Protein AF-A0A1F8A4Y0-F1 (afdb_monomer_lite)

Radius of gyration: 17.03 Å; chains: 1; bounding box: 46×37×46 Å

Foldseek 3Di:
DPPVVLVVLVVLLDDPDVVLNLLLLLVLVLQLVCVVLVADFAFLQLLLCLVVCVVPLCSLVPDDLPDLAQDPVNSVVSSVVSVVSCCVSNVQQKDWDFQPDPDPDPQDPSTRIGIHGPDVVSSVSCVPPVVVSSVVSCVVPDSLSSSVSSLSNVDSHNHCVSPPDPVVVCSSVVCVVSSVVVVVVVD

Secondary structure (DSSP, 8-state):
--HHHHHHHHHHT--SSHHHHHHHHHHHHHHHHHHHTTPPPEEHHHHHHHHHHHH-TTHHHHS-SSS-PPPHHHHHHHHHHHHHHHHHHHTTSEEEEE----S------S--EEEEESSHHHHHHHHHHSHHHHHHHTTT--HHHHHHHHHHHHHHHT-GGGTT-HHHHHHHHTTHHHHHHHHTT--

Organism: NCBI:txid109264

Structure (mmCIF, N/CA/C/O backbone):
data_AF-A0A1F8A4Y0-F1
#
_entry.id   AF-A0A1F8A4Y0-F1
#
loop_
_atom_site.group_PDB
_atom_site.id
_atom_site.type_symbol
_atom_site.label_atom_id
_atom_site.label_alt_id
_atom_site.label_comp_id
_atom_site.label_asym_id
_atom_site.label_entity_id
_atom_site.label_seq_id
_atom_site.pdbx_PDB_ins_code
_atom_site.Cartn_x
_atom_site.Cartn_y
_atom_site.Cartn_z
_atom_site.occupancy
_atom_site.B_iso_or_equiv
_atom_site.auth_seq_id
_atom_site.auth_comp_id
_atom_site.auth_asym_id
_atom_site.auth_atom_id
_atom_site.pdbx_PDB_model_num
ATOM 1 N N . MET A 1 1 ? -8.769 1.189 22.299 1.00 72.44 1 MET A N 1
ATOM 2 C CA . MET A 1 1 ? -7.799 2.303 22.447 1.00 72.44 1 MET A CA 1
ATOM 3 C C . MET A 1 1 ? -8.450 3.323 23.403 1.00 72.44 1 MET A C 1
ATOM 5 O O . MET A 1 1 ? -9.572 3.043 23.815 1.00 72.44 1 MET A O 1
ATOM 9 N N . PRO A 1 2 ? -7.834 4.429 23.873 1.00 79.19 2 PRO A N 1
ATOM 10 C CA . PRO A 1 2 ? -8.622 5.486 24.525 1.00 79.19 2 PRO A CA 1
ATOM 11 C C . PRO A 1 2 ? -9.638 6.086 23.540 1.00 79.19 2 PRO A C 1
ATOM 13 O O . PRO A 1 2 ? -9.308 6.243 22.363 1.00 79.19 2 PRO A O 1
ATOM 16 N N . ARG A 1 3 ? -10.849 6.426 24.001 1.00 78.06 3 ARG A N 1
ATOM 17 C CA . ARG A 1 3 ? -11.955 6.898 23.137 1.00 78.06 3 ARG A CA 1
ATOM 18 C C . ARG A 1 3 ? -11.609 8.184 22.387 1.00 78.06 3 ARG A C 1
ATOM 20 O O . ARG A 1 3 ? -12.023 8.381 21.252 1.00 78.06 3 ARG A O 1
ATOM 27 N N . GLU A 1 4 ? -10.827 9.050 23.017 1.00 82.81 4 GLU A N 1
ATOM 28 C CA . GLU A 1 4 ? -10.367 10.317 22.452 1.00 82.81 4 GLU A CA 1
ATOM 29 C C . GLU A 1 4 ? -9.480 10.093 21.223 1.00 82.81 4 GLU A C 1
ATOM 31 O O . GLU A 1 4 ? -9.510 10.880 20.281 1.00 82.81 4 GLU A O 1
ATOM 36 N N . MET A 1 5 ? -8.716 8.998 21.212 1.00 84.06 5 MET A N 1
ATOM 37 C CA . MET A 1 5 ? -7.856 8.653 20.088 1.00 84.06 5 MET A CA 1
ATOM 38 C C . MET A 1 5 ? -8.642 7.979 18.958 1.00 84.06 5 MET A C 1
ATOM 40 O O . MET A 1 5 ? -8.292 8.160 17.801 1.00 84.06 5 MET A O 1
ATOM 44 N N . GLU A 1 6 ? -9.713 7.244 19.270 1.00 87.44 6 GLU A N 1
ATOM 45 C CA . GLU A 1 6 ? -10.615 6.662 18.259 1.00 87.44 6 GLU A CA 1
ATOM 46 C C . GLU A 1 6 ? -11.325 7.786 17.490 1.00 87.44 6 GLU A C 1
ATOM 48 O O . GLU A 1 6 ? -11.224 7.850 16.270 1.00 87.44 6 GLU A O 1
ATOM 53 N N . SER A 1 7 ? -11.875 8.767 18.215 1.00 88.31 7 SER A N 1
ATOM 54 C CA . SER A 1 7 ? -12.466 9.982 17.633 1.00 88.31 7 SER A CA 1
ATOM 55 C C . SER A 1 7 ? -11.480 10.781 16.768 1.00 88.31 7 SER A C 1
ATOM 57 O O . SER A 1 7 ? -11.843 11.298 15.711 1.00 88.31 7 SER A O 1
ATOM 59 N N . LEU A 1 8 ? -10.207 10.863 17.177 1.00 90.12 8 LEU A N 1
ATOM 60 C CA . LEU A 1 8 ? -9.168 11.495 16.362 1.00 90.12 8 LEU A CA 1
ATOM 61 C C . LEU A 1 8 ? -8.925 10.732 15.053 1.00 90.12 8 LEU A C 1
ATOM 63 O O . LEU A 1 8 ? -8.824 11.366 14.005 1.00 90.12 8 LEU A O 1
ATOM 67 N N . ILE A 1 9 ? -8.821 9.400 15.097 1.00 89.81 9 ILE A N 1
ATOM 68 C CA . ILE A 1 9 ? -8.622 8.596 13.884 1.00 89.81 9 ILE A CA 1
ATOM 69 C C . ILE A 1 9 ? -9.830 8.741 12.952 1.00 89.81 9 ILE A C 1
ATOM 71 O O . ILE A 1 9 ? -9.628 9.031 11.777 1.00 89.81 9 ILE A O 1
ATOM 75 N N . ASP A 1 10 ? -11.059 8.653 13.466 1.00 90.50 10 ASP A N 1
ATOM 76 C CA . ASP A 1 10 ? -12.282 8.873 12.676 1.00 90.50 10 ASP A CA 1
ATOM 77 C C . ASP A 1 10 ? -12.274 10.241 11.982 1.00 90.50 10 ASP A C 1
ATOM 79 O O . ASP A 1 10 ? -12.580 10.372 10.792 1.00 90.50 10 ASP A O 1
ATOM 83 N N . HIS A 1 11 ? -11.865 11.280 12.713 1.00 90.56 11 HIS A N 1
ATOM 84 C CA . HIS A 1 11 ? -11.750 12.620 12.154 1.00 90.56 11 HIS A CA 1
ATOM 85 C C . HIS A 1 11 ? -10.712 12.686 11.024 1.00 90.56 11 HIS A C 1
ATOM 87 O O . HIS A 1 11 ? -10.975 13.280 9.976 1.00 90.56 11 HIS A O 1
ATOM 93 N N . LEU A 1 12 ? -9.549 12.047 11.195 1.00 89.62 12 LEU A N 1
ATOM 94 C CA . LEU A 1 12 ? -8.521 11.976 10.153 1.00 89.62 12 LEU A CA 1
ATOM 95 C C . LEU A 1 12 ? -9.026 11.229 8.910 1.00 89.62 12 LEU A C 1
ATOM 97 O O . LEU A 1 12 ? -8.734 11.662 7.795 1.00 89.62 12 LEU A O 1
ATOM 101 N N . LEU A 1 13 ? -9.843 10.191 9.094 1.00 89.75 13 LEU A N 1
ATOM 102 C CA . LEU A 1 13 ? -10.472 9.393 8.034 1.00 89.75 13 LEU A CA 1
ATOM 103 C C . LEU A 1 13 ? -11.689 10.078 7.380 1.00 89.75 13 LEU A C 1
ATOM 105 O O . LEU A 1 13 ? -12.404 9.477 6.580 1.00 89.75 13 LEU A O 1
ATOM 109 N N . THR A 1 14 ? -11.939 11.354 7.676 1.00 88.44 14 THR A N 1
ATOM 110 C CA . THR A 1 14 ? -12.982 12.132 6.998 1.00 88.44 14 THR A CA 1
ATOM 111 C C . THR A 1 14 ? -12.395 12.838 5.771 1.00 88.44 14 THR A C 1
ATOM 113 O O . THR A 1 14 ? -11.822 13.928 5.872 1.00 88.44 14 THR A O 1
ATOM 116 N N . TRP A 1 15 ? -12.503 12.229 4.587 1.00 84.81 15 TRP A N 1
ATOM 117 C CA . TRP A 1 15 ? -12.069 12.848 3.325 1.00 84.81 15 TRP A CA 1
ATOM 118 C C . TRP A 1 15 ? -13.182 13.652 2.657 1.00 84.81 15 TRP A C 1
ATOM 120 O O . TRP A 1 15 ? -14.329 13.220 2.589 1.00 84.81 15 TRP A O 1
ATOM 130 N N . ASN A 1 16 ? -12.810 14.795 2.077 1.00 82.88 16 ASN A N 1
ATOM 131 C CA . ASN A 1 16 ? -13.726 15.611 1.274 1.00 82.88 16 ASN A CA 1
ATOM 132 C C . ASN A 1 16 ? -13.901 15.061 -0.150 1.00 82.88 16 ASN A C 1
ATOM 134 O O . ASN A 1 16 ? -14.903 15.342 -0.801 1.00 82.88 16 ASN A O 1
ATOM 138 N N . ASN A 1 17 ? -12.915 14.306 -0.639 1.00 86.25 17 ASN A N 1
ATOM 139 C CA . ASN A 1 17 ? -12.883 13.735 -1.977 1.00 86.25 17 ASN A CA 1
ATOM 140 C C . ASN A 1 17 ? -12.948 12.199 -1.881 1.00 86.25 17 ASN A C 1
ATOM 142 O O . ASN A 1 17 ? -12.093 11.600 -1.221 1.00 86.25 17 ASN A O 1
ATOM 146 N N . PRO A 1 18 ? -13.924 11.545 -2.535 1.00 86.88 18 PRO A N 1
ATOM 147 C CA . PRO A 1 18 ? -14.057 10.091 -2.497 1.00 86.88 18 PRO A CA 1
ATOM 148 C C . PRO A 1 18 ? -12.867 9.357 -3.128 1.00 86.88 18 PRO A C 1
ATOM 150 O O . PRO A 1 18 ? -12.550 8.257 -2.690 1.00 86.88 18 PRO A O 1
ATOM 153 N N . ILE A 1 19 ? -12.177 9.955 -4.105 1.00 87.06 19 ILE A N 1
ATOM 154 C CA . ILE A 1 19 ? -11.003 9.333 -4.740 1.00 87.06 19 ILE A CA 1
ATOM 155 C C . ILE A 1 19 ? -9.866 9.198 -3.721 1.00 87.06 19 ILE A C 1
ATOM 157 O O . ILE A 1 19 ? -9.283 8.126 -3.585 1.00 87.06 19 ILE A O 1
ATOM 161 N N . ASP A 1 20 ? -9.617 10.251 -2.940 1.00 87.81 20 ASP A N 1
ATOM 162 C CA . ASP A 1 20 ? -8.566 10.246 -1.919 1.00 87.81 20 ASP A CA 1
ATOM 163 C C . ASP A 1 20 ? -8.886 9.247 -0.798 1.00 87.81 20 ASP A C 1
ATOM 165 O O . ASP A 1 20 ? -7.987 8.551 -0.325 1.00 87.81 20 ASP A O 1
ATOM 169 N N . ARG A 1 21 ? -10.173 9.116 -0.429 1.00 91.00 21 ARG A N 1
ATOM 170 C CA . ARG A 1 21 ? -10.655 8.073 0.496 1.00 91.00 21 ARG A CA 1
ATOM 171 C C . ARG A 1 21 ? -10.326 6.680 -0.036 1.00 91.00 21 ARG A C 1
ATOM 173 O O . ARG A 1 21 ? -9.742 5.877 0.687 1.00 91.00 21 ARG A O 1
ATOM 180 N N . ILE A 1 22 ? -10.680 6.398 -1.291 1.00 92.25 22 ILE A N 1
ATOM 181 C CA . ILE A 1 22 ? -10.471 5.084 -1.912 1.00 92.25 22 ILE A CA 1
ATOM 182 C C . ILE A 1 22 ? -8.979 4.735 -1.958 1.00 92.25 22 ILE A C 1
ATOM 184 O O . ILE A 1 22 ? -8.589 3.671 -1.477 1.00 92.25 22 ILE A O 1
ATOM 188 N N . SER A 1 23 ? -8.132 5.635 -2.467 1.00 90.62 23 SER A N 1
ATOM 189 C CA . SER A 1 23 ? -6.683 5.396 -2.541 1.00 90.62 23 SER A CA 1
ATOM 190 C C . SER A 1 23 ? -6.045 5.211 -1.159 1.00 90.62 23 SER A C 1
ATOM 192 O O . SER A 1 23 ? -5.171 4.355 -0.988 1.00 90.62 23 SER A O 1
ATOM 194 N N . ALA A 1 24 ? -6.496 5.953 -0.141 1.00 93.00 24 ALA A N 1
ATOM 195 C CA . ALA A 1 24 ? -6.006 5.782 1.224 1.00 93.00 24 ALA A CA 1
ATOM 196 C C . ALA A 1 24 ? -6.372 4.404 1.799 1.00 93.00 24 ALA A C 1
ATOM 198 O O . ALA A 1 24 ? -5.490 3.694 2.286 1.00 93.00 24 ALA A O 1
ATOM 199 N N . TYR A 1 25 ? -7.635 3.980 1.684 1.00 94.62 25 TYR A N 1
ATOM 200 C CA . TYR A 1 25 ? -8.062 2.661 2.162 1.00 94.62 25 TYR A CA 1
ATOM 201 C C . TYR A 1 25 ? -7.388 1.511 1.412 1.00 94.62 25 TYR A C 1
ATOM 203 O O . TYR A 1 25 ? -6.974 0.545 2.052 1.00 94.62 25 TYR A O 1
ATOM 211 N N . ARG A 1 26 ? -7.182 1.626 0.095 1.00 93.94 26 ARG A N 1
ATOM 212 C CA . ARG A 1 26 ? -6.394 0.646 -0.676 1.00 93.94 26 ARG A CA 1
ATOM 213 C C . ARG A 1 26 ? -4.954 0.571 -0.184 1.00 93.94 26 ARG A C 1
ATOM 215 O O . ARG A 1 26 ? -4.419 -0.519 0.009 1.00 93.94 26 ARG A O 1
ATOM 222 N N . THR A 1 27 ? -4.339 1.716 0.105 1.00 94.56 27 THR A N 1
ATOM 223 C CA . THR A 1 27 ? -2.997 1.758 0.697 1.00 94.56 27 THR A CA 1
ATOM 224 C C . THR A 1 27 ? -2.970 1.057 2.058 1.00 94.56 27 THR A C 1
ATOM 226 O O . THR A 1 27 ? -2.085 0.234 2.304 1.00 94.56 27 THR A O 1
ATOM 229 N N . PHE A 1 28 ? -3.946 1.322 2.933 1.00 94.69 28 PHE A N 1
ATOM 230 C CA . PHE A 1 28 ? -4.055 0.642 4.228 1.00 94.69 28 PHE A CA 1
ATOM 231 C C . PHE A 1 28 ? -4.261 -0.864 4.073 1.00 94.69 28 PHE A C 1
ATOM 233 O O . PHE A 1 28 ? -3.647 -1.629 4.817 1.00 94.69 28 PHE A O 1
ATOM 240 N N . ALA A 1 29 ? -5.068 -1.292 3.101 1.00 93.69 29 ALA A N 1
ATOM 241 C CA . ALA A 1 29 ? -5.306 -2.698 2.806 1.00 93.69 29 ALA A CA 1
ATOM 242 C C . ALA A 1 29 ? -4.013 -3.404 2.379 1.00 93.69 29 ALA A C 1
ATOM 244 O O . ALA A 1 29 ? -3.653 -4.418 2.970 1.00 93.69 29 ALA A O 1
ATOM 245 N N . VAL A 1 30 ? -3.262 -2.837 1.429 1.00 93.38 30 VAL A N 1
ATOM 246 C CA . VAL A 1 30 ? -2.000 -3.422 0.943 1.00 93.38 30 VAL A CA 1
ATOM 247 C C . VAL A 1 30 ? -0.945 -3.477 2.052 1.00 93.38 30 VAL A C 1
ATOM 249 O O . VAL A 1 30 ? -0.358 -4.532 2.300 1.00 93.38 30 VAL A O 1
ATOM 252 N N . VAL A 1 31 ? -0.716 -2.366 2.764 1.00 93.06 31 VAL A N 1
ATOM 253 C CA . VAL A 1 31 ? 0.260 -2.308 3.871 1.00 93.06 31 VAL A CA 1
ATOM 254 C C . VAL A 1 31 ? -0.145 -3.255 5.003 1.00 93.06 31 VAL A C 1
ATOM 256 O O . VAL A 1 31 ? 0.695 -3.975 5.549 1.00 93.06 31 VAL A O 1
ATOM 259 N N . GLY A 1 32 ? -1.437 -3.290 5.332 1.00 91.62 32 GLY A N 1
ATOM 260 C CA . GLY A 1 32 ? -2.009 -4.183 6.330 1.00 91.62 32 GLY A CA 1
ATOM 261 C C . GLY A 1 32 ? -1.838 -5.652 5.965 1.00 91.62 32 GLY A C 1
ATOM 262 O O . GLY A 1 32 ? -1.358 -6.425 6.792 1.00 91.62 32 GLY A O 1
ATOM 263 N N . LYS A 1 33 ? -2.141 -6.026 4.718 1.00 90.06 33 LYS A N 1
ATOM 264 C CA . LYS A 1 33 ? -2.036 -7.407 4.238 1.00 90.06 33 LYS A CA 1
ATOM 265 C C . LYS A 1 33 ? -0.591 -7.896 4.211 1.00 90.06 33 LYS A C 1
ATOM 267 O O . LYS A 1 33 ? -0.316 -9.005 4.660 1.00 90.06 33 LYS A O 1
ATOM 272 N N . LEU A 1 34 ? 0.350 -7.055 3.772 1.00 87.38 34 LEU A N 1
ATOM 273 C CA . LEU A 1 34 ? 1.786 -7.358 3.839 1.00 87.38 34 LEU A CA 1
ATOM 274 C C . LEU A 1 34 ? 2.242 -7.636 5.279 1.00 87.38 34 LEU A C 1
ATOM 276 O O . LEU A 1 34 ? 2.970 -8.600 5.523 1.00 87.38 34 LEU A O 1
ATOM 280 N N . SER A 1 35 ? 1.787 -6.816 6.233 1.00 85.75 35 SER A N 1
ATOM 281 C CA . SER A 1 35 ? 2.088 -7.008 7.653 1.00 85.75 35 SER A CA 1
ATOM 282 C C . SER A 1 35 ? 1.438 -8.273 8.224 1.00 85.75 35 SER A C 1
ATOM 284 O O . SER A 1 35 ? 2.079 -8.978 9.000 1.00 85.75 35 SER A O 1
ATOM 286 N N . GLU A 1 36 ? 0.186 -8.564 7.864 1.00 86.50 36 GLU A N 1
ATOM 287 C CA . GLU A 1 36 ? -0.558 -9.751 8.311 1.00 86.50 36 GLU A CA 1
ATOM 288 C C . GLU A 1 36 ? 0.116 -11.047 7.839 1.00 86.50 36 GLU A C 1
ATOM 290 O O . GLU A 1 36 ? 0.289 -11.985 8.618 1.00 86.50 36 GLU A O 1
ATOM 295 N N . LEU A 1 37 ? 0.553 -11.080 6.577 1.00 83.69 37 LEU A N 1
ATOM 296 C CA . LEU A 1 37 ? 1.212 -12.237 5.970 1.00 83.69 37 LEU A CA 1
ATOM 297 C C . LEU A 1 37 ? 2.678 -12.406 6.410 1.00 83.69 37 LEU A C 1
ATOM 299 O O . LEU A 1 37 ? 3.297 -13.422 6.102 1.00 83.69 37 LEU A O 1
ATOM 303 N N . GLY A 1 38 ? 3.250 -11.435 7.132 1.00 79.25 38 GLY A N 1
ATOM 304 C CA . GLY A 1 38 ? 4.658 -11.463 7.540 1.00 79.25 38 GLY A CA 1
ATOM 305 C C . GLY A 1 38 ? 5.639 -11.354 6.365 1.00 79.25 38 GLY A C 1
ATOM 306 O O . GLY A 1 38 ? 6.789 -11.796 6.476 1.00 79.25 38 GLY A O 1
ATOM 307 N N . MET A 1 39 ? 5.186 -10.783 5.246 1.00 80.69 39 MET A N 1
ATOM 308 C CA . MET A 1 39 ? 5.992 -10.552 4.048 1.00 80.69 39 MET A CA 1
ATOM 309 C C . MET A 1 39 ? 6.964 -9.383 4.251 1.00 80.69 39 MET A C 1
ATOM 311 O O . MET A 1 39 ? 6.902 -8.646 5.241 1.00 80.69 39 MET A O 1
ATOM 315 N N . ALA A 1 40 ? 7.893 -9.197 3.309 1.00 77.62 40 ALA A N 1
ATOM 316 C CA . ALA A 1 40 ? 8.734 -8.008 3.286 1.00 77.62 40 ALA A CA 1
ATOM 317 C C . ALA A 1 40 ? 7.877 -6.723 3.325 1.00 77.62 40 ALA A C 1
ATOM 319 O O . ALA A 1 40 ? 6.875 -6.635 2.609 1.00 77.62 40 ALA A O 1
ATOM 320 N N . PRO A 1 41 ? 8.267 -5.723 4.139 1.00 82.75 41 PRO A N 1
ATOM 321 C CA . PRO A 1 41 ? 7.472 -4.518 4.320 1.00 82.75 41 PRO A CA 1
ATOM 322 C C . PRO A 1 41 ? 7.317 -3.750 3.004 1.00 82.75 41 PRO A C 1
ATOM 324 O O . PRO A 1 41 ? 8.130 -3.868 2.082 1.00 82.75 41 PRO A O 1
ATOM 327 N N . MET A 1 42 ? 6.267 -2.936 2.933 1.00 89.19 42 MET A N 1
ATOM 328 C CA . MET A 1 42 ? 6.026 -2.044 1.805 1.00 89.19 42 MET A CA 1
ATOM 329 C C . MET A 1 42 ? 7.134 -0.989 1.752 1.00 89.19 42 MET A C 1
ATOM 331 O O . MET A 1 42 ? 7.150 -0.077 2.572 1.00 89.19 42 MET A O 1
ATOM 335 N N . THR A 1 43 ? 8.086 -1.106 0.829 1.00 89.06 43 THR A N 1
ATOM 336 C CA . THR A 1 43 ? 9.109 -0.069 0.637 1.00 89.06 43 THR A CA 1
ATOM 337 C C . THR A 1 43 ? 8.499 1.179 -0.000 1.00 89.06 43 THR A C 1
ATOM 339 O O . THR A 1 43 ? 7.426 1.111 -0.612 1.00 89.06 43 THR A O 1
ATOM 342 N N . LEU A 1 44 ? 9.159 2.333 0.124 1.00 89.00 44 LEU A N 1
ATOM 343 C CA . LEU A 1 44 ? 8.657 3.568 -0.486 1.00 89.00 44 LEU A CA 1
ATOM 344 C C . LEU A 1 44 ? 8.582 3.454 -2.017 1.00 89.00 44 LEU A C 1
ATOM 346 O O . LEU A 1 44 ? 7.637 3.947 -2.636 1.00 89.00 44 LEU A O 1
ATOM 350 N N . LEU A 1 45 ? 9.530 2.747 -2.635 1.00 86.69 45 LEU A N 1
ATOM 351 C CA . LEU A 1 45 ? 9.485 2.460 -4.062 1.00 86.69 45 LEU A CA 1
ATOM 352 C C . LEU A 1 45 ? 8.334 1.518 -4.424 1.00 86.69 45 LEU A C 1
ATOM 354 O O . LEU A 1 45 ? 7.619 1.798 -5.381 1.00 86.69 45 LEU A O 1
ATOM 358 N N . ARG A 1 46 ? 8.089 0.448 -3.661 1.00 88.88 46 ARG A N 1
ATOM 359 C CA . ARG A 1 46 ? 6.924 -0.424 -3.897 1.00 88.88 46 ARG A CA 1
ATOM 360 C C . ARG A 1 46 ? 5.616 0.357 -3.811 1.00 88.88 46 ARG A C 1
ATOM 362 O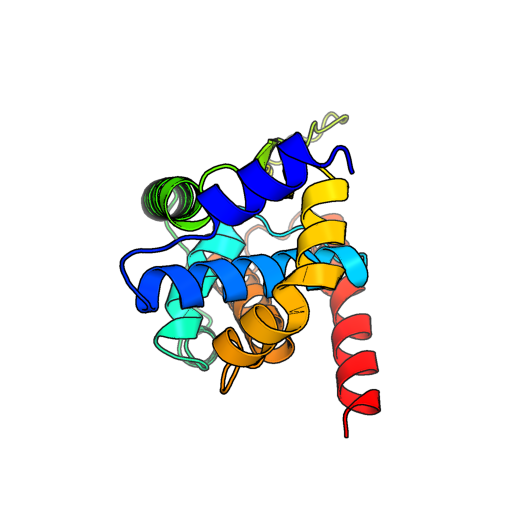 O . ARG A 1 46 ? 4.763 0.233 -4.685 1.00 88.88 46 ARG A O 1
ATOM 369 N N . TYR A 1 47 ? 5.496 1.236 -2.818 1.00 92.56 47 TYR A N 1
ATOM 370 C CA . TYR A 1 47 ? 4.360 2.147 -2.704 1.00 92.56 47 TYR A CA 1
ATOM 371 C C . TYR A 1 47 ? 4.221 3.091 -3.898 1.00 92.56 47 TYR A C 1
ATOM 373 O O . TYR A 1 47 ? 3.105 3.386 -4.331 1.00 92.56 47 TYR A O 1
ATOM 381 N N . SER A 1 48 ? 5.332 3.523 -4.491 1.00 91.44 48 SER A N 1
ATOM 382 C CA . SER A 1 48 ? 5.279 4.348 -5.694 1.00 91.44 48 SER A CA 1
ATOM 383 C C . SER A 1 48 ? 4.621 3.636 -6.884 1.00 91.44 48 SER A C 1
ATOM 385 O O . SER A 1 48 ? 4.010 4.317 -7.700 1.00 91.44 48 SER A O 1
ATOM 387 N N . PHE A 1 49 ? 4.703 2.303 -6.982 1.00 91.25 49 PHE A N 1
ATOM 388 C CA . PHE A 1 49 ? 4.083 1.516 -8.058 1.00 91.25 49 PHE A CA 1
ATOM 389 C C . PHE A 1 49 ? 2.587 1.270 -7.852 1.00 91.25 49 PHE A C 1
ATOM 391 O O . PHE A 1 49 ? 1.896 0.916 -8.801 1.00 91.25 49 PHE A O 1
ATOM 398 N N . LEU A 1 50 ? 2.059 1.499 -6.645 1.00 92.00 50 LEU A N 1
ATOM 399 C CA . LEU A 1 50 ? 0.636 1.301 -6.368 1.00 92.00 50 LEU A CA 1
ATOM 400 C C . LEU A 1 50 ? -0.249 2.172 -7.272 1.00 92.00 50 LEU A C 1
ATOM 402 O O . LEU A 1 50 ? -1.261 1.697 -7.770 1.00 92.00 50 LEU A O 1
ATOM 406 N N . SER A 1 51 ? 0.169 3.409 -7.557 1.00 90.38 51 SER A N 1
ATOM 407 C CA . SER A 1 51 ? -0.558 4.275 -8.493 1.00 90.38 51 SER A CA 1
ATOM 408 C C . SER A 1 51 ? -0.508 3.792 -9.935 1.00 90.38 51 SER A C 1
ATOM 410 O O . SER A 1 51 ? -1.439 4.057 -10.683 1.00 90.38 51 SER A O 1
ATOM 412 N N . ASP A 1 52 ? 0.567 3.112 -10.340 1.00 91.06 52 ASP A N 1
ATOM 413 C CA . ASP A 1 52 ? 0.651 2.561 -11.695 1.00 91.06 52 ASP A CA 1
ATOM 414 C C . ASP A 1 52 ? -0.353 1.415 -11.833 1.00 91.06 52 ASP A C 1
ATOM 416 O O . ASP A 1 52 ? -1.103 1.376 -12.802 1.00 91.06 52 ASP A O 1
ATOM 420 N N . TYR A 1 53 ? -0.432 0.552 -10.814 1.00 92.12 53 TYR A N 1
ATOM 421 C CA . TYR A 1 53 ? -1.416 -0.526 -10.748 1.00 92.12 53 TYR A CA 1
ATOM 422 C C . TYR A 1 53 ? -2.863 -0.015 -10.740 1.00 92.12 53 TYR A C 1
ATOM 424 O O . TYR A 1 53 ? -3.722 -0.576 -11.412 1.00 92.12 53 TYR A O 1
ATOM 432 N N . GLU A 1 54 ? -3.145 1.066 -10.006 1.00 90.12 54 GLU A N 1
ATOM 433 C CA . GLU A 1 54 ? -4.481 1.677 -9.993 1.00 90.12 54 GLU A CA 1
ATOM 434 C C . GLU A 1 54 ? -4.910 2.212 -11.368 1.00 90.12 54 GLU A C 1
ATOM 436 O O . GLU A 1 54 ? -6.109 2.288 -11.637 1.00 90.12 54 GLU A O 1
ATOM 441 N N . MET A 1 55 ? -3.956 2.592 -12.226 1.00 89.38 55 MET A N 1
ATOM 442 C CA . MET A 1 55 ? -4.228 3.058 -13.591 1.00 89.38 55 MET A CA 1
ATOM 443 C C . MET A 1 55 ? -4.270 1.909 -14.606 1.00 89.38 55 MET A C 1
ATOM 445 O O . MET A 1 55 ? -5.071 1.946 -15.539 1.00 89.38 55 MET A O 1
ATOM 449 N N . ASP A 1 56 ? -3.411 0.906 -14.436 1.00 90.12 56 ASP A N 1
ATOM 450 C CA . ASP A 1 56 ? -3.289 -0.268 -15.295 1.00 90.12 56 ASP A CA 1
ATOM 451 C C . ASP A 1 56 ? -2.888 -1.484 -14.447 1.00 90.12 56 ASP A C 1
ATOM 453 O O . ASP A 1 56 ? -1.738 -1.629 -14.028 1.00 90.12 56 ASP A O 1
ATOM 457 N N . THR A 1 57 ? -3.826 -2.408 -14.230 1.00 91.19 57 THR A N 1
ATOM 458 C CA . THR A 1 57 ? -3.588 -3.620 -13.426 1.00 91.19 57 THR A CA 1
ATOM 459 C C . THR A 1 57 ? -2.534 -4.540 -14.046 1.00 91.19 57 THR A C 1
ATOM 461 O O . THR A 1 57 ? -1.964 -5.390 -13.372 1.00 91.19 57 THR A O 1
ATOM 464 N N . THR A 1 58 ? -2.228 -4.361 -15.330 1.00 89.62 58 THR A N 1
ATOM 465 C CA . THR A 1 58 ? -1.230 -5.120 -16.085 1.00 89.62 58 THR A CA 1
ATOM 466 C C . THR A 1 58 ? 0.051 -4.329 -16.369 1.00 89.62 58 THR A C 1
ATOM 468 O O . THR A 1 58 ? 0.901 -4.803 -17.130 1.00 89.62 58 THR A O 1
ATOM 471 N N . PHE A 1 59 ? 0.259 -3.172 -15.724 1.00 87.38 59 PHE A N 1
ATOM 472 C CA . PHE A 1 59 ? 1.378 -2.264 -16.022 1.00 87.38 59 PHE A CA 1
ATOM 473 C C . PHE A 1 59 ? 2.744 -2.964 -15.988 1.00 87.38 59 PHE A C 1
ATOM 475 O O . PHE A 1 59 ? 3.588 -2.773 -16.871 1.00 87.38 59 PHE A O 1
ATOM 482 N N . ALA A 1 60 ? 2.965 -3.830 -14.992 1.00 86.81 60 ALA A N 1
ATOM 483 C CA . ALA A 1 60 ? 4.238 -4.510 -14.831 1.00 86.81 60 ALA A CA 1
ATOM 484 C C . ALA A 1 60 ? 4.415 -5.637 -15.853 1.00 86.81 60 ALA A C 1
ATOM 486 O O . ALA A 1 60 ? 5.546 -6.042 -16.101 1.00 86.81 60 ALA A O 1
ATOM 487 N N . MET A 1 61 ? 3.350 -6.129 -16.491 1.00 84.19 61 MET A N 1
ATOM 488 C CA . MET A 1 61 ? 3.422 -7.124 -17.565 1.00 84.19 61 MET A CA 1
ATOM 489 C C . MET A 1 61 ? 3.838 -6.493 -18.895 1.00 84.19 61 MET A C 1
ATOM 491 O O . MET A 1 61 ? 4.629 -7.100 -19.618 1.00 84.19 61 MET A O 1
ATOM 495 N N . HIS A 1 62 ? 3.372 -5.273 -19.177 1.00 74.50 62 HIS A N 1
ATOM 496 C CA . HIS A 1 62 ? 3.632 -4.558 -20.430 1.00 74.50 62 HIS A CA 1
ATOM 497 C C . HIS A 1 62 ? 5.054 -4.008 -20.563 1.00 74.50 62 HIS A C 1
ATOM 499 O O . HIS A 1 62 ? 5.555 -3.890 -21.680 1.00 74.50 62 HIS A O 1
ATOM 505 N N . ALA A 1 63 ? 5.724 -3.702 -19.451 1.00 62.62 63 ALA A N 1
ATOM 506 C CA . ALA A 1 63 ? 7.113 -3.261 -19.484 1.00 62.62 63 ALA A CA 1
ATOM 507 C C . ALA A 1 63 ? 8.025 -4.399 -19.983 1.00 62.62 63 ALA A C 1
ATOM 509 O O . ALA A 1 63 ? 8.156 -5.442 -19.325 1.00 62.62 63 ALA A O 1
ATOM 510 N N . GLU A 1 64 ? 8.649 -4.227 -21.149 1.00 58.22 64 GLU A N 1
ATOM 511 C CA . GLU A 1 64 ? 9.665 -5.157 -21.640 1.00 58.22 64 GLU A CA 1
ATOM 512 C C . GLU A 1 64 ? 10.809 -5.263 -20.614 1.00 58.22 64 GLU A C 1
ATOM 514 O O . GLU A 1 64 ? 11.257 -4.277 -20.036 1.00 58.22 64 GLU A O 1
ATOM 519 N N . LEU A 1 65 ? 11.269 -6.490 -20.350 1.00 51.06 65 LEU A N 1
ATOM 520 C CA . LEU A 1 65 ? 12.253 -6.794 -19.298 1.00 51.06 65 LEU A CA 1
ATOM 521 C C . LEU A 1 65 ? 13.643 -6.172 -19.539 1.00 51.06 65 LEU A C 1
ATOM 523 O O . LEU A 1 65 ? 14.482 -6.185 -18.642 1.00 51.06 65 LEU A O 1
ATOM 527 N N . SER A 1 66 ? 13.906 -5.658 -20.740 1.00 44.25 66 SER A N 1
ATOM 528 C CA . SER A 1 66 ? 15.187 -5.089 -21.152 1.00 44.25 66 SER A CA 1
ATOM 529 C C . SER A 1 66 ? 15.061 -3.587 -21.403 1.00 44.25 66 SER A C 1
ATOM 531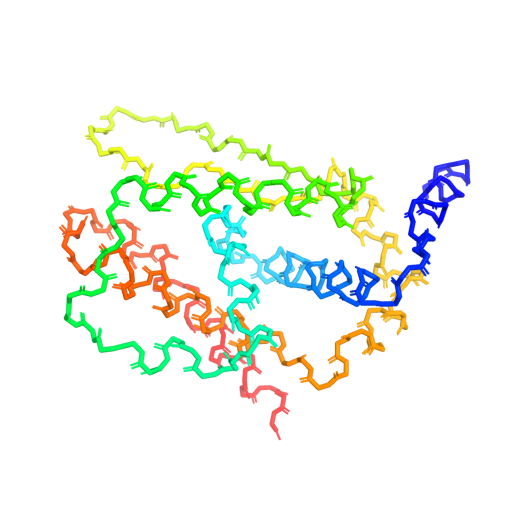 O O . SER A 1 66 ? 14.364 -3.181 -22.326 1.00 44.25 66 SER A O 1
ATOM 533 N N . GLY A 1 67 ? 15.781 -2.771 -20.627 1.00 49.91 67 GLY A N 1
ATOM 534 C CA . GLY A 1 67 ? 15.910 -1.325 -20.867 1.00 49.91 67 GLY A CA 1
ATOM 535 C C . GLY A 1 67 ? 15.014 -0.416 -20.018 1.00 49.91 67 GLY A C 1
ATOM 536 O O . GLY A 1 67 ? 15.126 0.798 -20.137 1.00 49.91 67 GLY A O 1
ATOM 537 N N . CYS A 1 68 ? 14.182 -0.970 -19.131 1.00 54.06 68 CYS A N 1
ATOM 538 C CA . CYS A 1 68 ? 13.367 -0.209 -18.174 1.00 54.06 68 CYS A CA 1
ATOM 539 C C . CYS A 1 68 ? 14.072 0.037 -16.827 1.00 54.06 68 CYS A C 1
ATOM 541 O O . CYS A 1 68 ? 13.402 0.163 -15.809 1.00 54.06 68 CYS A O 1
ATOM 543 N N . GLU A 1 69 ? 15.405 0.076 -16.774 1.00 65.94 69 GLU A N 1
ATOM 544 C CA . GLU A 1 69 ? 16.098 0.420 -15.527 1.00 65.94 69 GLU A CA 1
ATOM 545 C C . GLU A 1 69 ? 15.797 1.880 -15.161 1.00 65.94 69 GLU A C 1
ATOM 547 O O . GLU A 1 69 ? 16.002 2.786 -15.972 1.00 65.94 69 GLU A O 1
ATOM 552 N N . LEU A 1 70 ? 15.293 2.119 -13.946 1.00 67.94 70 LEU A N 1
ATOM 553 C CA . LEU A 1 70 ? 15.120 3.487 -13.456 1.00 67.94 70 LEU A CA 1
ATOM 554 C C . LEU A 1 70 ? 16.498 4.107 -13.240 1.00 67.94 70 LEU A C 1
ATOM 556 O O . LEU A 1 70 ? 17.321 3.569 -12.495 1.00 67.94 70 LEU A O 1
ATOM 560 N N . SER A 1 71 ? 16.733 5.274 -13.841 1.00 77.56 71 SER A N 1
ATOM 561 C CA . SER A 1 71 ? 17.902 6.070 -13.480 1.00 77.56 71 SER A CA 1
ATOM 562 C C . SER A 1 71 ? 17.825 6.471 -12.000 1.00 77.56 71 SER A C 1
ATOM 564 O O . SER A 1 71 ? 16.742 6.562 -11.414 1.00 77.56 71 SER A O 1
ATOM 566 N N . GLU A 1 72 ? 18.972 6.750 -11.377 1.00 77.19 72 GLU A N 1
ATOM 567 C CA . GLU A 1 72 ? 19.008 7.203 -9.979 1.00 77.19 72 GLU A CA 1
ATOM 568 C C . GLU A 1 72 ? 18.158 8.473 -9.776 1.00 77.19 72 GLU A C 1
ATOM 570 O O . GLU A 1 72 ? 17.435 8.583 -8.785 1.00 77.19 72 GLU A O 1
ATOM 575 N N . SER A 1 73 ? 18.164 9.393 -10.748 1.00 81.94 73 SER A N 1
ATOM 576 C CA . SER A 1 73 ? 17.320 10.592 -10.733 1.00 81.94 73 SER A CA 1
ATOM 577 C C . SER A 1 73 ? 15.828 10.278 -10.817 1.00 81.94 73 SER A C 1
ATOM 579 O O . SER A 1 73 ? 15.050 10.873 -10.070 1.00 81.94 73 SER A O 1
ATOM 581 N N . ASP A 1 74 ? 15.423 9.332 -11.670 1.00 82.00 74 ASP A N 1
ATOM 582 C CA . ASP A 1 74 ? 14.012 8.954 -11.806 1.00 82.00 74 ASP A CA 1
ATOM 583 C C . ASP A 1 74 ? 13.518 8.255 -10.544 1.00 82.00 74 ASP A C 1
ATOM 585 O O . ASP A 1 74 ? 12.415 8.523 -10.070 1.00 82.00 74 ASP A O 1
ATOM 589 N N . MET A 1 75 ? 14.360 7.412 -9.941 1.00 81.69 75 MET A N 1
ATOM 590 C CA . MET A 1 75 ? 14.063 6.771 -8.666 1.00 81.69 75 MET A CA 1
ATOM 591 C C . MET A 1 75 ? 13.869 7.805 -7.548 1.00 81.69 75 MET A C 1
ATOM 593 O O . MET A 1 75 ? 12.904 7.704 -6.791 1.00 81.69 75 MET A O 1
ATOM 597 N N . ILE A 1 76 ? 14.750 8.807 -7.441 1.00 84.81 76 ILE A N 1
ATOM 598 C CA . ILE A 1 76 ? 14.629 9.878 -6.437 1.00 84.81 76 ILE A CA 1
ATOM 599 C C . ILE A 1 76 ? 13.344 10.680 -6.657 1.00 84.81 76 ILE A C 1
ATOM 601 O O . ILE A 1 76 ? 12.589 10.899 -5.709 1.00 84.81 76 ILE A O 1
ATOM 605 N N . ALA A 1 77 ? 13.066 11.087 -7.898 1.00 88.31 77 ALA A N 1
ATOM 606 C CA . ALA A 1 77 ? 11.860 11.838 -8.232 1.00 88.31 77 ALA A CA 1
ATOM 607 C C . ALA A 1 77 ? 10.593 11.037 -7.896 1.00 88.31 77 ALA A C 1
ATOM 609 O 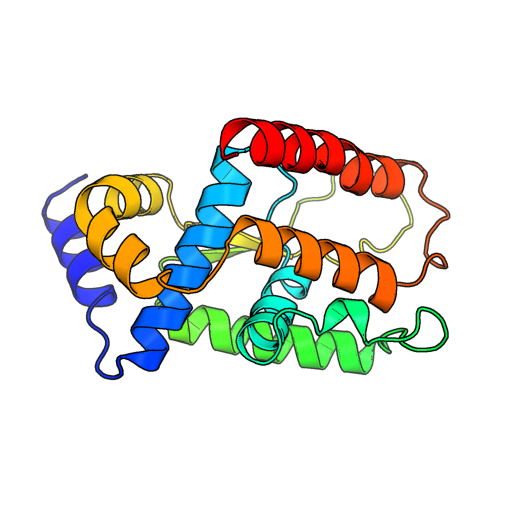O . ALA A 1 77 ? 9.671 11.553 -7.259 1.00 88.31 77 ALA A O 1
ATOM 610 N N . ARG A 1 78 ? 10.582 9.751 -8.254 1.00 89.50 78 ARG A N 1
ATOM 611 C CA . ARG A 1 78 ? 9.477 8.831 -7.992 1.00 89.50 78 ARG A CA 1
ATOM 612 C C . ARG A 1 78 ? 9.243 8.616 -6.497 1.00 89.50 78 ARG A C 1
ATOM 614 O O . ARG A 1 78 ? 8.100 8.690 -6.048 1.00 89.50 78 ARG A O 1
ATOM 621 N N . LYS A 1 79 ? 10.303 8.417 -5.708 1.00 88.88 79 LYS A N 1
ATOM 622 C CA . LYS A 1 79 ? 10.201 8.326 -4.241 1.00 88.88 79 LYS A CA 1
ATOM 623 C C . LYS A 1 79 ? 9.708 9.630 -3.620 1.00 88.88 79 LYS A C 1
ATOM 625 O O . LYS A 1 79 ? 8.848 9.580 -2.749 1.00 88.88 79 LYS A O 1
ATOM 630 N N . GLY 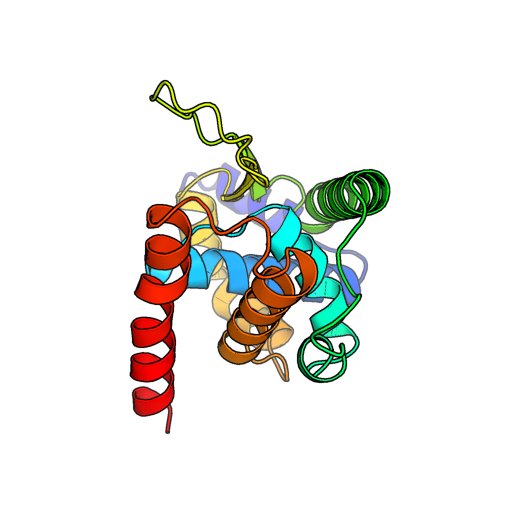A 1 80 ? 10.174 10.784 -4.100 1.00 92.19 80 GLY A N 1
ATOM 631 C CA . GLY A 1 80 ? 9.702 12.090 -3.633 1.00 92.19 80 GLY A CA 1
ATOM 632 C C . GLY A 1 80 ? 8.202 12.296 -3.869 1.00 92.19 80 GLY A C 1
ATOM 633 O O . GLY A 1 80 ? 7.482 12.723 -2.967 1.00 92.19 80 GLY A O 1
ATOM 634 N N . GLN A 1 81 ? 7.703 11.918 -5.051 1.00 92.75 81 GLN A N 1
ATOM 635 C CA . GLN A 1 81 ? 6.267 11.949 -5.356 1.00 92.75 81 GLN A CA 1
ATOM 636 C C . GLN A 1 81 ? 5.474 10.970 -4.485 1.00 92.75 81 GLN A C 1
ATOM 638 O O . GLN A 1 81 ? 4.428 11.328 -3.944 1.00 92.75 81 GLN A O 1
ATOM 643 N N . ALA A 1 82 ? 5.985 9.749 -4.308 1.00 92.81 82 ALA A N 1
ATOM 644 C CA . ALA A 1 82 ? 5.363 8.746 -3.455 1.00 92.81 82 ALA A CA 1
ATOM 645 C C . ALA A 1 82 ? 5.294 9.220 -1.996 1.00 92.81 82 ALA A C 1
ATOM 647 O O . ALA A 1 82 ? 4.246 9.124 -1.370 1.00 92.81 82 ALA A O 1
ATOM 648 N N . GLN A 1 83 ? 6.363 9.809 -1.464 1.00 94.56 83 GLN A N 1
ATOM 649 C CA . GLN A 1 83 ? 6.374 10.366 -0.115 1.00 94.56 83 GLN A CA 1
ATOM 650 C C . GLN A 1 83 ? 5.321 11.466 0.052 1.00 94.56 83 GLN A C 1
ATOM 652 O O . GLN A 1 83 ? 4.535 11.417 0.998 1.00 94.56 83 GLN A O 1
ATOM 657 N N . ALA A 1 84 ? 5.266 12.429 -0.874 1.00 93.69 84 ALA A N 1
ATOM 658 C CA . ALA A 1 84 ? 4.268 13.495 -0.834 1.00 93.69 84 ALA A CA 1
ATOM 659 C C . ALA A 1 84 ? 2.838 12.929 -0.849 1.00 93.69 84 ALA A C 1
ATOM 661 O O . ALA A 1 84 ? 2.022 13.293 -0.002 1.00 93.69 84 ALA A O 1
ATOM 662 N N . ARG A 1 85 ? 2.568 11.970 -1.745 1.00 92.38 85 ARG A N 1
ATOM 663 C CA . ARG A 1 85 ? 1.273 11.283 -1.835 1.00 92.38 85 ARG A CA 1
ATOM 664 C C . ARG A 1 85 ? 0.929 10.531 -0.552 1.00 92.38 85 ARG A C 1
ATOM 666 O O . ARG A 1 85 ? -0.204 10.602 -0.095 1.00 92.38 85 ARG A O 1
ATOM 673 N N . LEU A 1 86 ? 1.886 9.812 0.037 1.00 93.44 86 LEU A N 1
ATOM 674 C CA . LEU A 1 86 ? 1.668 9.076 1.281 1.00 93.44 86 LEU A CA 1
ATOM 675 C C . LEU A 1 86 ? 1.268 10.022 2.414 1.00 93.44 86 LEU A C 1
ATOM 677 O O . LEU A 1 86 ? 0.313 9.735 3.130 1.00 93.44 86 LEU A O 1
ATOM 681 N N . HIS A 1 87 ? 1.982 11.135 2.587 1.00 91.62 87 HIS A N 1
ATOM 682 C CA . HIS A 1 87 ? 1.681 12.096 3.649 1.00 91.62 87 HIS A CA 1
ATOM 683 C C . HIS A 1 87 ? 0.292 12.718 3.491 1.00 91.62 87 HIS A C 1
ATOM 685 O O . HIS A 1 87 ? -0.427 12.841 4.482 1.00 91.62 87 HIS A O 1
ATOM 691 N N . ASP A 1 88 ? -0.089 13.052 2.261 1.00 89.38 88 ASP A N 1
ATOM 692 C CA . ASP A 1 88 ? -1.395 13.628 1.954 1.00 89.38 88 ASP A CA 1
ATOM 693 C C . ASP A 1 88 ? -2.543 12.621 2.168 1.00 89.38 88 ASP A C 1
ATOM 695 O O . ASP A 1 88 ? -3.488 12.887 2.913 1.00 89.38 88 ASP A O 1
ATOM 699 N N . GLN A 1 89 ? -2.423 11.416 1.603 1.00 89.00 89 GLN A N 1
ATOM 700 C CA . GLN A 1 89 ? -3.491 10.410 1.625 1.00 89.00 89 GLN A CA 1
ATOM 701 C C . GLN A 1 89 ? -3.624 9.706 2.979 1.00 89.00 89 GLN A C 1
ATOM 703 O O . GLN A 1 89 ? -4.738 9.467 3.440 1.00 89.00 89 GLN A O 1
ATOM 708 N N . SER A 1 90 ? -2.506 9.385 3.640 1.00 89.81 90 SER A N 1
ATOM 709 C CA . SER A 1 90 ? -2.531 8.661 4.920 1.00 89.81 90 SER A CA 1
ATOM 710 C C . SER A 1 90 ? -2.834 9.553 6.118 1.00 89.81 90 SER A C 1
ATOM 712 O O . SER A 1 90 ? -3.147 9.030 7.186 1.00 89.81 90 SER A O 1
ATOM 714 N N . ARG A 1 91 ? -2.706 10.882 5.974 1.00 90.25 91 ARG A N 1
ATOM 715 C CA . ARG A 1 91 ? -2.983 11.878 7.024 1.00 90.25 91 ARG A CA 1
ATOM 716 C C . ARG A 1 91 ? -2.301 11.572 8.365 1.00 90.25 91 ARG A C 1
ATOM 718 O O . ARG A 1 91 ? -2.849 11.828 9.433 1.00 90.25 91 ARG A O 1
ATOM 725 N N . GLY A 1 92 ? -1.093 11.008 8.304 1.00 90.94 92 GLY A N 1
ATOM 726 C CA . GLY A 1 92 ? -0.291 10.654 9.480 1.00 90.94 92 GLY A CA 1
ATOM 727 C C . GLY A 1 92 ? -0.636 9.310 10.128 1.00 90.94 92 GLY A C 1
ATOM 728 O O . GLY A 1 92 ? -0.059 8.976 11.159 1.00 90.94 92 GLY A O 1
ATOM 729 N N . LEU A 1 93 ? -1.539 8.518 9.540 1.00 93.81 93 LEU A N 1
ATOM 730 C CA . LEU A 1 93 ? -1.830 7.150 9.991 1.00 93.81 93 LEU A CA 1
ATOM 731 C C . LEU A 1 93 ? -0.758 6.146 9.539 1.00 93.81 93 LEU A C 1
ATOM 733 O O . LEU A 1 93 ? -0.555 5.114 10.186 1.00 93.81 93 LEU A O 1
ATOM 737 N N . LEU A 1 94 ? -0.049 6.474 8.457 1.00 94.62 94 LEU A N 1
ATOM 738 C CA . LEU A 1 94 ? 1.156 5.785 8.015 1.00 94.62 94 LEU A CA 1
ATOM 739 C C . LEU A 1 94 ? 2.372 6.696 8.185 1.00 94.62 94 LEU A C 1
ATOM 741 O O . LEU A 1 94 ? 2.287 7.918 8.066 1.00 94.62 94 LEU A O 1
ATOM 745 N N . GLU A 1 95 ? 3.519 6.079 8.423 1.00 94.25 95 GLU A N 1
ATOM 746 C CA . GLU A 1 95 ? 4.814 6.738 8.513 1.00 94.25 95 GLU A CA 1
ATOM 747 C C . GLU A 1 95 ? 5.856 6.017 7.652 1.00 94.25 95 GLU A C 1
ATOM 749 O O . GLU A 1 95 ? 5.715 4.836 7.322 1.00 94.25 95 GLU A O 1
ATOM 754 N N . ILE A 1 96 ? 6.922 6.741 7.311 1.00 93.44 96 ILE A N 1
ATOM 755 C CA . ILE A 1 96 ? 8.089 6.196 6.619 1.00 93.44 96 ILE A CA 1
ATOM 756 C C . ILE A 1 96 ? 9.176 5.955 7.663 1.00 93.44 96 ILE A C 1
ATOM 758 O O . ILE A 1 96 ? 9.634 6.888 8.323 1.00 93.44 96 ILE A O 1
ATOM 762 N N . LYS A 1 97 ? 9.606 4.702 7.806 1.00 90.06 97 LYS A N 1
ATOM 763 C CA . LYS A 1 97 ? 10.710 4.306 8.682 1.00 90.06 97 LYS A CA 1
ATOM 764 C C . LYS A 1 97 ? 11.933 3.904 7.876 1.00 90.06 97 LYS A C 1
ATOM 766 O O . LYS A 1 97 ? 11.832 3.224 6.858 1.00 90.06 97 LYS A O 1
ATOM 771 N N . HIS A 1 98 ? 13.108 4.237 8.397 1.00 84.12 98 HIS A N 1
ATOM 772 C CA . HIS A 1 98 ? 14.373 3.735 7.872 1.00 84.12 98 HIS A CA 1
ATOM 773 C C . HIS A 1 98 ? 14.735 2.405 8.541 1.00 84.12 98 HIS A C 1
ATOM 775 O O . HIS A 1 98 ? 14.794 2.297 9.769 1.00 84.12 98 HIS A O 1
ATOM 781 N N . LEU A 1 99 ? 15.021 1.385 7.737 1.00 69.38 99 LEU A N 1
ATOM 782 C CA . LEU A 1 99 ? 15.653 0.156 8.200 1.00 69.38 99 LEU A CA 1
ATOM 783 C C . LEU A 1 99 ? 17.058 0.490 8.710 1.00 69.38 99 LEU A C 1
ATOM 7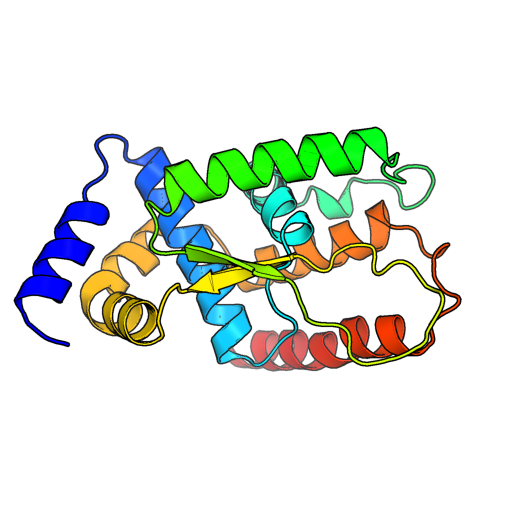85 O O . LEU A 1 99 ? 17.945 0.864 7.945 1.00 69.38 99 LEU A O 1
ATOM 789 N N . SER A 1 100 ? 17.272 0.336 10.018 1.00 55.81 100 SER A N 1
ATOM 790 C CA . SER A 1 100 ? 18.607 0.426 10.610 1.00 55.81 100 SER A CA 1
ATOM 791 C C . SER A 1 100 ? 19.423 -0.792 10.181 1.00 55.81 100 SER A C 1
ATOM 793 O O . SER A 1 100 ? 19.281 -1.879 10.742 1.00 55.81 100 SER A O 1
ATOM 795 N N . TYR A 1 101 ? 20.263 -0.638 9.159 1.00 54.53 101 TYR A N 1
ATOM 796 C CA . TYR A 1 101 ? 21.154 -1.708 8.730 1.00 54.53 101 TYR A CA 1
ATOM 797 C C . TYR A 1 101 ? 22.282 -1.870 9.759 1.00 54.53 101 TYR A C 1
ATOM 799 O O . TYR A 1 101 ? 23.156 -1.016 9.886 1.00 54.53 101 TYR A O 1
ATOM 807 N N . ARG A 1 102 ? 22.259 -2.963 10.528 1.00 42.75 102 ARG A N 1
ATOM 808 C CA . ARG A 1 102 ? 23.341 -3.339 11.449 1.00 42.75 102 ARG A CA 1
ATOM 809 C C . ARG A 1 102 ? 24.254 -4.342 10.732 1.00 42.75 102 ARG A C 1
ATOM 811 O O . ARG A 1 102 ? 24.094 -5.548 10.902 1.00 42.75 102 ARG A O 1
ATOM 818 N N . GLY A 1 103 ? 25.160 -3.863 9.878 1.00 46.16 103 GLY A N 1
ATOM 819 C CA . GLY A 1 103 ? 26.155 -4.725 9.228 1.00 46.16 103 GLY A CA 1
ATOM 820 C C . GLY A 1 103 ? 27.031 -4.029 8.184 1.00 46.16 103 GLY A C 1
ATOM 821 O O . GLY A 1 103 ? 26.526 -3.314 7.325 1.00 46.16 103 GLY A O 1
ATOM 822 N N . ASP A 1 104 ? 28.335 -4.300 8.241 1.00 40.72 104 ASP A N 1
ATOM 823 C CA . ASP A 1 104 ? 29.393 -3.755 7.376 1.00 40.72 104 ASP A CA 1
ATOM 824 C C . ASP A 1 104 ? 29.399 -4.376 5.962 1.00 40.72 104 ASP A C 1
ATOM 826 O O . ASP A 1 104 ? 30.354 -5.044 5.567 1.00 40.72 104 ASP A O 1
ATOM 830 N N . LEU A 1 105 ? 28.328 -4.204 5.179 1.00 43.41 105 LEU A N 1
ATOM 831 C CA . LEU A 1 105 ? 28.333 -4.578 3.758 1.00 43.41 105 LEU A CA 1
ATOM 832 C C . LEU A 1 105 ? 28.297 -3.331 2.860 1.00 43.41 105 LEU A C 1
ATOM 834 O O . LEU A 1 105 ? 27.425 -2.484 3.043 1.00 43.41 105 LEU A O 1
ATOM 838 N N . PRO A 1 106 ? 29.181 -3.225 1.847 1.00 39.50 106 PRO A N 1
ATOM 839 C CA . PRO A 1 106 ? 29.313 -2.045 0.989 1.00 39.50 106 PRO A CA 1
ATOM 840 C C . PRO A 1 106 ? 28.270 -2.000 -0.142 1.00 39.50 106 PRO A C 1
ATOM 842 O O . PRO A 1 106 ? 28.482 -1.355 -1.165 1.00 39.50 106 PRO A O 1
ATOM 845 N N . THR A 1 107 ? 27.142 -2.692 0.001 1.00 45.22 107 THR A N 1
ATOM 846 C CA . THR A 1 107 ? 26.042 -2.625 -0.966 1.00 45.22 107 THR A CA 1
ATOM 847 C C . THR A 1 107 ? 25.034 -1.597 -0.483 1.00 45.22 107 THR A C 1
ATOM 849 O O . THR A 1 107 ? 24.336 -1.853 0.498 1.00 45.22 107 THR A O 1
ATOM 852 N N . ARG A 1 108 ? 24.961 -0.446 -1.169 1.00 45.09 108 ARG A N 1
ATOM 853 C CA . ARG A 1 108 ? 23.887 0.545 -0.995 1.00 45.09 108 ARG A CA 1
ATOM 854 C C . ARG A 1 108 ? 22.546 -0.199 -1.044 1.00 45.09 108 ARG A C 1
ATOM 856 O O . ARG A 1 108 ? 22.229 -0.756 -2.096 1.00 45.09 108 ARG A O 1
ATOM 863 N N . PRO A 1 109 ? 21.775 -0.278 0.052 1.00 52.47 109 PRO A N 1
ATOM 864 C CA . PRO A 1 109 ? 20.449 -0.856 -0.029 1.00 52.47 109 PRO A CA 1
ATOM 865 C C . PRO A 1 109 ? 19.615 0.121 -0.851 1.00 52.47 109 PRO A C 1
ATOM 867 O O . PRO A 1 109 ? 19.513 1.296 -0.503 1.00 52.47 109 PRO A O 1
ATOM 870 N N . VAL A 1 110 ? 19.092 -0.345 -1.981 1.00 57.16 110 VAL A N 1
ATOM 871 C CA . VAL A 1 110 ? 18.459 0.541 -2.966 1.00 57.16 110 VAL A CA 1
ATOM 872 C C . VAL A 1 110 ? 17.123 1.107 -2.458 1.00 57.16 110 VAL A C 1
ATOM 874 O O . VAL A 1 110 ? 16.651 2.152 -2.915 1.00 57.16 110 VAL A O 1
ATOM 877 N N . ASP A 1 111 ? 16.562 0.495 -1.411 1.00 65.19 111 ASP A N 1
ATOM 878 C CA . ASP A 1 111 ? 15.477 1.081 -0.637 1.00 65.19 111 ASP A CA 1
ATOM 879 C C . ASP A 1 111 ? 15.531 0.667 0.844 1.00 65.19 111 ASP A C 1
ATOM 881 O O . ASP A 1 111 ? 15.273 -0.484 1.192 1.00 65.19 111 ASP A O 1
ATOM 885 N N . ILE A 1 112 ? 15.923 1.597 1.722 1.00 75.12 112 ILE A N 1
ATOM 886 C CA . ILE A 1 112 ? 15.908 1.407 3.188 1.00 75.12 112 ILE A CA 1
ATOM 887 C C . ILE A 1 112 ? 14.633 1.949 3.835 1.00 75.12 112 ILE A C 1
ATOM 889 O O . ILE A 1 112 ? 14.423 1.748 5.031 1.00 75.12 112 ILE A O 1
ATOM 893 N N . GLU A 1 113 ? 13.808 2.661 3.076 1.00 86.62 113 GLU A N 1
ATOM 894 C CA . GLU A 1 113 ? 12.606 3.326 3.559 1.00 86.62 113 GLU A CA 1
ATOM 895 C C . GLU A 1 113 ? 11.408 2.403 3.379 1.00 86.62 113 GLU A C 1
ATOM 897 O O . GLU A 1 113 ? 11.167 1.876 2.292 1.00 86.62 113 GLU A O 1
ATOM 902 N N . HIS A 1 114 ? 10.647 2.200 4.449 1.00 88.88 114 HIS A N 1
ATOM 903 C CA . HIS A 1 114 ? 9.427 1.409 4.407 1.00 88.88 114 HIS A CA 1
ATOM 904 C C . HIS A 1 114 ? 8.257 2.141 5.044 1.00 88.88 114 HIS A C 1
ATOM 906 O O . HIS A 1 114 ? 8.399 2.840 6.045 1.00 88.88 114 HIS A O 1
ATOM 912 N N . VAL A 1 115 ? 7.095 1.943 4.438 1.00 92.38 115 VAL A N 1
ATOM 913 C CA . VAL A 1 115 ? 5.799 2.448 4.859 1.00 92.38 115 VAL A CA 1
ATOM 914 C C . VAL A 1 115 ? 5.215 1.492 5.890 1.00 92.38 115 VAL A C 1
ATOM 916 O O . VAL A 1 115 ? 5.145 0.281 5.670 1.00 92.38 115 VAL A O 1
ATOM 919 N N . THR A 1 116 ? 4.796 2.028 7.029 1.00 92.75 116 THR A N 1
ATOM 920 C CA . THR A 1 116 ? 4.170 1.251 8.102 1.00 92.75 116 THR A CA 1
ATOM 921 C C . THR A 1 116 ? 3.135 2.081 8.844 1.00 92.75 116 THR A C 1
ATOM 923 O O . THR A 1 116 ? 3.146 3.307 8.763 1.00 92.75 116 THR A O 1
ATOM 926 N N . PHE A 1 117 ? 2.242 1.425 9.580 1.00 93.38 117 PHE A N 1
ATOM 927 C CA . PHE A 1 117 ? 1.341 2.125 10.488 1.00 93.38 117 PHE A CA 1
ATOM 928 C C . PHE A 1 117 ? 2.130 2.810 11.596 1.00 93.38 117 PHE A C 1
ATOM 930 O O . PHE A 1 117 ? 3.022 2.206 12.197 1.00 93.38 117 PHE A O 1
ATOM 937 N N . ILE A 1 118 ? 1.744 4.049 11.905 1.00 92.81 118 ILE A N 1
ATOM 938 C CA . ILE A 1 118 ? 2.375 4.833 12.973 1.00 92.81 118 ILE A CA 1
ATOM 939 C C . ILE A 1 118 ? 2.297 4.117 14.330 1.00 92.81 118 ILE A C 1
ATOM 941 O O . ILE A 1 118 ? 3.193 4.214 15.168 1.00 92.81 118 ILE A O 1
ATOM 945 N N . HIS A 1 119 ? 1.231 3.340 14.544 1.00 90.88 119 HIS A N 1
ATOM 946 C CA . HIS A 1 119 ? 1.070 2.498 15.718 1.00 90.88 119 HIS A CA 1
ATOM 947 C C . HIS A 1 119 ? 0.162 1.297 15.428 1.00 90.88 119 HIS A C 1
ATOM 949 O O . HIS A 1 119 ? -0.785 1.393 14.647 1.00 90.88 119 HIS A O 1
ATOM 955 N N . ARG A 1 120 ? 0.392 0.173 16.122 1.00 87.62 120 ARG A N 1
ATOM 956 C CA . ARG A 1 120 ? -0.417 -1.051 15.972 1.00 87.62 120 ARG A CA 1
ATOM 957 C C . ARG A 1 120 ? -1.909 -0.811 16.219 1.00 87.62 120 ARG A C 1
ATOM 959 O O . ARG A 1 120 ? -2.738 -1.379 15.525 1.00 87.62 120 ARG A O 1
ATOM 966 N N . SER A 1 121 ? -2.253 0.059 17.167 1.00 90.38 121 SER A N 1
ATOM 967 C CA . SER A 1 121 ? -3.659 0.357 17.465 1.00 90.38 121 SER A CA 1
ATOM 968 C C . SER A 1 121 ? -4.399 1.020 16.304 1.00 90.38 121 SER A C 1
ATOM 970 O O . SER A 1 121 ? -5.609 0.871 16.233 1.00 90.38 121 SER A O 1
ATOM 972 N N . VAL A 1 122 ? -3.701 1.729 15.406 1.00 91.69 122 VAL A N 1
ATOM 973 C CA . VAL A 1 122 ? -4.307 2.295 14.189 1.00 91.69 122 VAL A CA 1
ATOM 974 C C . VAL A 1 122 ? -4.699 1.170 13.238 1.00 91.69 122 VAL A C 1
ATOM 976 O O . VAL A 1 122 ? -5.827 1.141 12.757 1.00 91.69 122 VAL A O 1
ATOM 979 N N . PHE A 1 123 ? -3.797 0.210 13.024 1.00 90.94 123 PHE A N 1
ATOM 980 C CA . PHE A 1 123 ? -4.086 -0.986 12.235 1.00 90.94 123 PHE A CA 1
ATOM 981 C C . PHE A 1 123 ? -5.265 -1.776 12.822 1.00 90.94 123 PHE A C 1
ATOM 983 O O . PHE A 1 123 ? -6.234 -2.040 12.116 1.00 90.94 123 PHE A O 1
ATOM 990 N N . ASP A 1 124 ? -5.224 -2.080 14.124 1.00 90.94 124 ASP A N 1
ATOM 991 C CA . ASP A 1 124 ? -6.294 -2.824 14.803 1.00 90.94 124 ASP A CA 1
ATOM 992 C C . ASP A 1 124 ? -7.642 -2.073 14.727 1.00 90.94 124 ASP A C 1
ATOM 994 O O . ASP A 1 124 ? -8.700 -2.682 14.548 1.00 90.94 124 ASP A O 1
ATOM 998 N N . PHE A 1 125 ? -7.611 -0.738 14.834 1.00 91.25 125 PHE A N 1
ATOM 999 C CA . PHE A 1 125 ? -8.796 0.109 14.722 1.00 91.25 125 PHE A CA 1
ATOM 1000 C C . PHE A 1 125 ? -9.409 0.045 13.321 1.00 91.25 125 PHE A C 1
ATOM 1002 O O . PHE A 1 125 ? -10.604 -0.222 13.211 1.00 91.25 125 PHE A O 1
ATOM 1009 N N . LEU A 1 126 ? -8.599 0.202 12.268 1.00 91.69 126 LEU A N 1
ATOM 1010 C CA . LEU A 1 126 ? -9.052 0.110 10.876 1.00 91.69 126 LEU A CA 1
ATOM 1011 C C . LEU A 1 126 ? -9.664 -1.262 10.565 1.00 91.69 126 LEU A C 1
ATOM 1013 O O . LEU A 1 126 ? -10.734 -1.330 9.967 1.00 91.69 126 LEU A O 1
ATOM 1017 N N . GLN A 1 127 ? -9.037 -2.342 11.039 1.00 88.81 127 GLN A N 1
ATOM 1018 C CA . GLN A 1 127 ? -9.524 -3.713 10.844 1.00 88.81 127 GLN A CA 1
ATOM 1019 C C . GLN A 1 127 ? -10.844 -4.007 11.569 1.00 88.81 127 GLN A C 1
ATOM 1021 O O . GLN A 1 127 ? -11.585 -4.894 11.157 1.00 88.81 127 GLN A O 1
ATOM 1026 N N . THR A 1 128 ? -11.152 -3.283 12.647 1.00 89.81 128 THR A N 1
ATOM 1027 C CA . THR A 1 128 ? -12.354 -3.541 13.457 1.00 89.81 128 THR A CA 1
ATOM 1028 C C . THR A 1 128 ? -13.501 -2.585 13.125 1.00 89.81 128 THR A C 1
ATOM 1030 O O . THR A 1 128 ? -14.652 -3.009 13.070 1.00 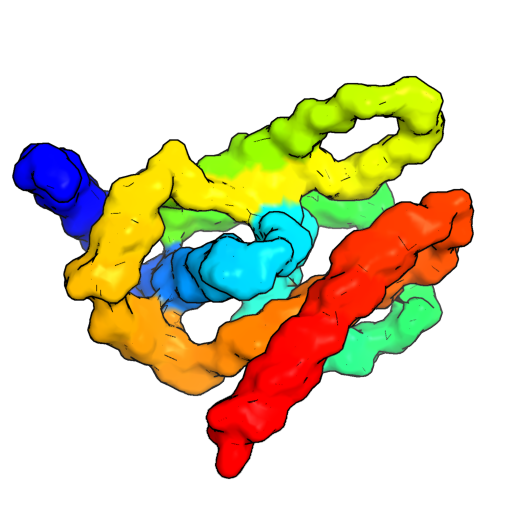89.81 128 THR A O 1
ATOM 1033 N N . HIS A 1 129 ? -13.203 -1.302 12.901 1.00 90.88 129 HIS A N 1
ATOM 1034 C CA . HIS A 1 129 ? -14.207 -0.237 12.774 1.00 90.88 129 HIS A CA 1
ATOM 1035 C C . HIS A 1 129 ? -14.402 0.237 11.330 1.00 90.88 129 HIS A C 1
ATOM 1037 O O . HIS A 1 129 ? -15.499 0.660 10.986 1.00 90.88 129 HIS A O 1
ATOM 1043 N N . HIS A 1 130 ? -13.387 0.092 10.471 1.00 92.38 130 HIS A N 1
ATOM 1044 C CA . HIS A 1 130 ? -13.423 0.528 9.068 1.00 92.38 130 HIS A CA 1
ATOM 1045 C C . HIS A 1 130 ? -13.266 -0.623 8.073 1.00 92.38 130 HIS A C 1
ATOM 1047 O O . HIS A 1 130 ? -12.884 -0.416 6.919 1.00 92.38 130 HIS A O 1
ATOM 1053 N N . ILE A 1 131 ? -13.562 -1.855 8.493 1.00 90.19 131 ILE A N 1
ATOM 1054 C CA . ILE A 1 131 ? -13.480 -3.012 7.599 1.00 90.19 131 ILE A CA 1
ATOM 1055 C C . ILE A 1 131 ? -14.435 -2.869 6.412 1.00 90.19 131 ILE A C 1
ATOM 1057 O O . ILE A 1 131 ? -14.047 -3.158 5.287 1.00 90.19 131 ILE A O 1
ATOM 1061 N N . LEU A 1 132 ? -15.642 -2.340 6.636 1.00 92.69 132 LEU A N 1
ATOM 1062 C CA . LEU A 1 132 ? -16.620 -2.119 5.569 1.00 92.69 132 LEU A CA 1
ATOM 1063 C C . LEU A 1 132 ? -16.166 -1.030 4.593 1.00 92.69 132 LEU A C 1
ATOM 1065 O O . LEU A 1 132 ? -16.265 -1.233 3.389 1.00 92.69 132 LEU A O 1
ATOM 1069 N N . ASP A 1 133 ? -15.604 0.074 5.094 1.00 92.81 133 ASP A N 1
ATOM 1070 C CA . ASP A 1 133 ? -15.030 1.127 4.244 1.00 92.81 133 ASP A CA 1
ATOM 1071 C C . ASP A 1 133 ? -13.849 0.601 3.420 1.00 92.81 133 ASP A C 1
ATOM 1073 O O . ASP A 1 133 ? -13.687 0.937 2.249 1.00 92.81 133 ASP A O 1
ATOM 1077 N N . THR A 1 134 ? -13.031 -0.261 4.030 1.00 91.25 134 THR A N 1
ATOM 1078 C CA . THR A 1 134 ? -11.899 -0.906 3.360 1.00 91.25 134 THR A CA 1
ATOM 1079 C C . THR A 1 134 ? -12.388 -1.850 2.263 1.00 91.25 134 THR A C 1
ATOM 1081 O O . THR A 1 134 ? -11.848 -1.826 1.160 1.00 91.25 134 THR A O 1
ATOM 1084 N N . MET A 1 135 ? -13.426 -2.647 2.536 1.00 91.12 135 MET A N 1
ATOM 1085 C CA . MET A 1 135 ? -14.046 -3.538 1.552 1.00 91.12 135 MET A CA 1
ATOM 1086 C C . MET A 1 135 ? -14.671 -2.759 0.391 1.00 91.12 135 MET A C 1
ATOM 1088 O O . MET A 1 135 ? -14.446 -3.127 -0.756 1.00 91.12 135 MET A O 1
ATOM 1092 N N . GLU A 1 136 ? -15.398 -1.674 0.677 1.00 93.31 136 GLU A N 1
ATOM 1093 C CA . GLU A 1 136 ? -15.978 -0.777 -0.333 1.00 93.31 136 GLU A CA 1
ATOM 1094 C C . GLU A 1 136 ? -14.881 -0.177 -1.226 1.00 93.31 136 GLU A C 1
ATOM 1096 O O . GLU A 1 136 ? -14.942 -0.268 -2.449 1.00 93.31 136 GLU A O 1
ATOM 1101 N N . ALA A 1 137 ? -13.822 0.379 -0.631 1.00 92.50 137 ALA A N 1
ATOM 1102 C CA . ALA A 1 137 ? -12.714 0.963 -1.385 1.00 92.50 137 ALA A CA 1
ATOM 1103 C C . ALA A 1 137 ? -11.935 -0.069 -2.219 1.00 92.50 137 ALA A C 1
ATOM 1105 O O . ALA A 1 137 ? -11.352 0.274 -3.255 1.00 92.50 137 ALA A O 1
ATOM 1106 N N . CYS A 1 138 ? -11.906 -1.326 -1.772 1.00 92.12 138 CYS A N 1
ATOM 1107 C CA . CYS A 1 138 ? -11.250 -2.421 -2.479 1.00 92.12 138 CYS A CA 1
ATOM 1108 C C . CYS A 1 138 ? -12.173 -3.143 -3.473 1.00 92.12 138 CYS A C 1
ATOM 1110 O O . CYS A 1 138 ? -11.744 -4.114 -4.095 1.00 92.12 138 CYS A O 1
ATOM 1112 N N . GLU A 1 139 ? -13.412 -2.687 -3.676 1.00 92.62 139 GLU A N 1
ATOM 1113 C CA . GLU A 1 139 ? -14.271 -3.248 -4.716 1.00 92.62 139 GLU A CA 1
ATOM 1114 C C . GLU A 1 139 ? -13.617 -3.047 -6.097 1.00 92.62 139 GLU A C 1
ATOM 1116 O O . GLU A 1 139 ? -13.224 -1.940 -6.478 1.00 92.62 139 GLU A O 1
ATOM 1121 N N . GLY A 1 140 ? -13.421 -4.151 -6.826 1.00 87.88 140 GLY A N 1
ATOM 1122 C CA . GLY A 1 140 ? -12.691 -4.159 -8.098 1.00 87.88 140 GLY A CA 1
ATOM 1123 C C . GLY A 1 140 ? -11.172 -3.965 -7.981 1.00 87.88 140 GLY A C 1
ATOM 1124 O O . GLY A 1 140 ? -10.505 -3.851 -9.006 1.00 87.88 140 GLY A O 1
ATOM 1125 N N . PHE A 1 141 ? -10.615 -3.938 -6.766 1.00 91.69 141 PHE A N 1
ATOM 1126 C CA . PHE A 1 141 ? -9.178 -3.872 -6.508 1.00 91.69 141 PHE A CA 1
ATOM 1127 C C . PHE A 1 141 ? -8.706 -5.181 -5.865 1.00 91.69 141 PHE A C 1
ATOM 1129 O O . PHE A 1 141 ? -8.914 -5.428 -4.676 1.00 91.69 141 PHE A O 1
ATOM 1136 N N . ASP A 1 142 ? -8.039 -6.026 -6.649 1.00 91.88 142 ASP A N 1
ATOM 1137 C CA . ASP A 1 142 ? -7.418 -7.240 -6.123 1.00 91.88 142 ASP A CA 1
ATOM 1138 C C . ASP A 1 142 ? -6.100 -6.878 -5.423 1.00 91.88 142 ASP A C 1
ATOM 1140 O O . ASP A 1 142 ? -5.132 -6.447 -6.052 1.00 91.88 142 ASP A O 1
ATOM 1144 N N . THR A 1 143 ? -6.074 -7.037 -4.097 1.00 90.19 143 THR A N 1
ATOM 1145 C CA . THR A 1 143 ? -4.897 -6.731 -3.270 1.00 90.19 143 THR A CA 1
ATOM 1146 C C . THR A 1 143 ? -3.742 -7.699 -3.535 1.00 90.19 143 THR A C 1
ATOM 1148 O O . THR A 1 143 ? -2.581 -7.294 -3.481 1.00 90.19 143 THR A O 1
ATOM 1151 N N . VAL A 1 144 ? -4.034 -8.969 -3.827 1.00 89.12 144 VAL A N 1
ATOM 1152 C CA . VAL A 1 144 ? -3.015 -9.996 -4.083 1.00 89.12 144 VAL A CA 1
ATOM 1153 C C . VAL A 1 144 ? -2.390 -9.784 -5.459 1.00 89.12 144 VAL A C 1
ATOM 1155 O O . VAL A 1 144 ? -1.163 -9.867 -5.588 1.00 89.12 144 VAL A O 1
ATOM 1158 N N . ASP A 1 145 ? -3.198 -9.451 -6.467 1.00 91.94 145 ASP A N 1
ATOM 1159 C CA . ASP A 1 145 ? -2.685 -9.064 -7.785 1.00 91.94 145 ASP A CA 1
ATOM 1160 C C . ASP A 1 145 ? -1.872 -7.767 -7.694 1.00 91.94 145 ASP A C 1
ATOM 1162 O O . ASP A 1 145 ? -0.726 -7.745 -8.140 1.00 91.94 145 ASP A O 1
ATOM 1166 N N . ALA A 1 146 ? -2.364 -6.743 -6.982 1.00 92.44 146 ALA A N 1
ATOM 1167 C CA . ALA A 1 146 ? -1.615 -5.506 -6.740 1.00 92.44 146 ALA A CA 1
ATOM 1168 C C . ALA A 1 146 ? -0.228 -5.789 -6.148 1.00 92.44 146 ALA A C 1
ATOM 1170 O O . ALA A 1 146 ? 0.792 -5.325 -6.659 1.00 92.44 146 ALA A O 1
ATOM 1171 N N . MET A 1 147 ? -0.172 -6.601 -5.087 1.00 90.31 147 MET A N 1
ATOM 1172 C CA . MET A 1 147 ? 1.085 -7.014 -4.461 1.00 90.31 147 MET A CA 1
ATOM 1173 C C . MET A 1 147 ? 2.000 -7.750 -5.449 1.00 90.31 147 MET A C 1
ATOM 1175 O O . MET A 1 147 ? 3.204 -7.489 -5.482 1.00 90.31 147 MET A O 1
ATOM 1179 N N . SER A 1 148 ? 1.442 -8.631 -6.279 1.00 89.31 148 SER A N 1
ATOM 1180 C CA . SER A 1 148 ? 2.189 -9.397 -7.283 1.00 89.31 148 SER A CA 1
ATOM 1181 C C . SER A 1 148 ? 2.770 -8.499 -8.380 1.00 89.31 148 SER A C 1
ATOM 1183 O O . SER A 1 148 ? 3.956 -8.611 -8.699 1.00 89.31 148 SER A O 1
ATOM 1185 N N . GLN A 1 149 ? 1.979 -7.561 -8.908 1.00 90.50 149 GLN A N 1
ATOM 1186 C CA . GLN A 1 149 ? 2.401 -6.597 -9.928 1.00 90.50 149 GLN A CA 1
ATOM 1187 C C . GLN A 1 149 ? 3.457 -5.628 -9.390 1.00 90.50 149 GLN A C 1
ATOM 1189 O O . GLN A 1 149 ? 4.440 -5.352 -10.071 1.00 90.50 149 GLN A O 1
ATOM 1194 N N . ILE A 1 150 ? 3.315 -5.162 -8.147 1.00 89.50 150 ILE A N 1
ATOM 1195 C CA . ILE A 1 150 ? 4.302 -4.301 -7.481 1.00 89.50 150 ILE A CA 1
ATOM 1196 C C . ILE A 1 150 ? 5.645 -5.026 -7.309 1.00 89.50 150 ILE A C 1
ATOM 1198 O O . ILE A 1 150 ? 6.698 -4.445 -7.580 1.00 89.50 150 ILE A O 1
ATOM 1202 N N . VAL A 1 151 ? 5.630 -6.295 -6.884 1.00 84.81 151 VAL A N 1
ATOM 1203 C CA . VAL A 1 151 ? 6.852 -7.112 -6.771 1.00 84.81 151 VAL A CA 1
ATOM 1204 C C . VAL A 1 151 ? 7.471 -7.356 -8.146 1.00 84.81 151 VAL A C 1
ATOM 1206 O O . VAL A 1 151 ? 8.687 -7.245 -8.301 1.00 84.81 151 VAL A O 1
ATOM 1209 N N . LEU A 1 152 ? 6.653 -7.652 -9.158 1.00 85.56 152 LEU A N 1
ATOM 1210 C CA . LEU A 1 152 ? 7.130 -7.814 -10.527 1.00 85.56 152 LEU A CA 1
ATOM 1211 C C . LEU A 1 152 ? 7.780 -6.524 -11.039 1.00 85.56 152 LEU A C 1
ATOM 1213 O O . LEU A 1 152 ? 8.888 -6.577 -11.567 1.00 85.56 152 LEU A O 1
ATOM 1217 N N . ALA A 1 153 ? 7.134 -5.375 -10.837 1.00 85.38 153 ALA A N 1
ATOM 1218 C CA . ALA A 1 153 ? 7.663 -4.070 -11.205 1.00 85.38 153 ALA A CA 1
ATOM 1219 C C . ALA A 1 153 ? 9.015 -3.816 -10.537 1.00 85.38 153 ALA A C 1
ATOM 1221 O O . ALA A 1 153 ? 9.974 -3.490 -11.226 1.00 85.38 153 ALA A O 1
ATOM 1222 N N . GLU A 1 154 ? 9.137 -4.051 -9.231 1.00 81.44 154 GLU A N 1
ATOM 1223 C CA . GLU A 1 154 ? 10.414 -3.920 -8.524 1.00 81.44 154 GLU A CA 1
ATOM 1224 C C . GLU A 1 154 ? 11.520 -4.773 -9.169 1.00 81.44 154 GLU A C 1
ATOM 1226 O O . GLU A 1 154 ? 12.619 -4.274 -9.410 1.00 81.44 154 GLU A O 1
ATOM 1231 N N . ILE A 1 155 ? 11.225 -6.031 -9.521 1.00 77.88 155 ILE A N 1
ATOM 1232 C CA . ILE A 1 155 ? 12.178 -6.924 -10.200 1.00 77.88 155 ILE A CA 1
ATOM 1233 C C . ILE A 1 155 ? 12.565 -6.385 -11.585 1.00 77.88 155 ILE A C 1
ATOM 1235 O O . ILE A 1 155 ? 13.741 -6.439 -11.951 1.00 77.88 155 ILE A O 1
ATOM 1239 N N . LYS A 1 156 ? 11.598 -5.879 -12.362 1.00 77.69 156 LYS A N 1
ATOM 1240 C CA . LYS A 1 156 ? 11.843 -5.352 -13.713 1.00 77.69 156 LYS A CA 1
ATOM 1241 C C . LYS A 1 156 ? 12.635 -4.043 -13.685 1.00 77.69 156 LYS A C 1
ATOM 1243 O O . LYS A 1 156 ? 13.616 -3.913 -14.410 1.00 77.69 156 LYS A O 1
ATOM 1248 N N . PHE A 1 157 ? 12.239 -3.101 -12.833 1.00 72.69 157 PHE A N 1
ATOM 1249 C CA . PHE A 1 157 ? 12.796 -1.747 -12.782 1.00 72.69 157 PHE A CA 1
ATOM 1250 C C . PHE A 1 157 ? 14.171 -1.668 -12.112 1.00 72.69 157 PHE A C 1
ATOM 1252 O O . PHE A 1 157 ? 14.957 -0.789 -12.461 1.00 72.69 157 PHE A O 1
ATOM 1259 N N . PHE A 1 158 ? 14.497 -2.573 -11.182 1.00 66.31 158 PHE A N 1
ATOM 1260 C CA . PHE A 1 158 ? 15.863 -2.662 -10.649 1.00 66.31 158 PHE A CA 1
ATOM 1261 C C . PHE A 1 158 ? 16.828 -3.435 -11.539 1.00 66.31 158 PHE A C 1
ATOM 1263 O O . PHE A 1 158 ? 18.036 -3.412 -11.286 1.00 66.31 158 PHE A O 1
ATOM 1270 N N . GLY A 1 159 ? 16.300 -4.123 -12.553 1.00 57.12 159 GLY A N 1
ATOM 1271 C CA . GLY A 1 159 ? 17.053 -5.059 -13.360 1.00 57.12 159 GLY A CA 1
ATOM 1272 C C . GLY A 1 159 ? 17.596 -6.224 -12.529 1.00 57.12 159 GLY A C 1
ATOM 1273 O O . GLY A 1 159 ? 17.858 -6.156 -11.324 1.00 57.12 159 GLY A O 1
ATOM 1274 N N . LEU A 1 160 ? 17.887 -7.327 -13.209 1.00 48.28 160 LEU A N 1
ATOM 1275 C CA . LEU A 1 160 ? 18.688 -8.397 -12.621 1.00 48.28 160 LEU A CA 1
ATOM 1276 C C . LEU A 1 160 ? 20.166 -7.983 -12.406 1.00 48.28 160 LEU A C 1
ATOM 1278 O O . LEU A 1 160 ? 20.997 -8.826 -12.088 1.00 48.28 160 LEU A O 1
ATOM 1282 N N . TYR A 1 161 ? 20.525 -6.704 -12.570 1.00 40.97 161 TYR A N 1
ATOM 1283 C CA . TYR A 1 161 ? 21.909 -6.221 -12.609 1.00 40.97 161 TYR A CA 1
ATOM 1284 C C . TYR A 1 161 ? 22.457 -5.688 -11.276 1.00 40.97 161 TYR A C 1
ATOM 1286 O O . TYR A 1 161 ? 23.669 -5.539 -11.139 1.00 40.97 161 TYR A O 1
ATOM 1294 N N . SER A 1 162 ? 21.630 -5.540 -10.235 1.00 44.06 162 SER A N 1
ATOM 1295 C CA . SER A 1 162 ? 22.114 -5.384 -8.845 1.00 44.06 162 SER A CA 1
ATOM 1296 C C . SER A 1 162 ? 22.340 -6.732 -8.117 1.00 44.06 162 SER A C 1
ATOM 1298 O O . SER A 1 162 ? 22.637 -6.776 -6.918 1.00 44.06 162 SER A O 1
ATOM 1300 N N . PHE A 1 163 ? 22.258 -7.860 -8.841 1.00 42.09 163 PHE A N 1
ATOM 1301 C CA . PHE A 1 163 ? 22.305 -9.245 -8.336 1.00 42.09 163 PHE A CA 1
ATOM 1302 C C . PHE A 1 163 ? 23.714 -9.757 -7.972 1.00 42.09 163 PHE A C 1
ATOM 1304 O O . PHE A 1 163 ? 24.124 -10.853 -8.359 1.00 42.09 163 PHE A O 1
ATOM 1311 N N . HIS A 1 164 ? 24.459 -9.022 -7.151 1.00 42.78 164 HIS A N 1
ATOM 1312 C CA . HIS A 1 164 ? 25.628 -9.591 -6.459 1.00 42.78 164 HIS A CA 1
ATOM 1313 C C . HIS A 1 164 ? 25.341 -9.996 -5.007 1.00 42.78 164 HIS A C 1
ATOM 1315 O O . HIS A 1 164 ? 26.166 -10.648 -4.371 1.00 42.78 164 HIS A O 1
ATOM 1321 N N . SER A 1 165 ? 24.141 -9.708 -4.492 1.00 46.62 165 SER A N 1
ATOM 1322 C CA . SER A 1 165 ? 23.704 -10.145 -3.163 1.00 46.62 165 SER A CA 1
ATOM 1323 C C . SER A 1 165 ? 22.720 -11.314 -3.261 1.00 46.62 165 SER A C 1
ATOM 1325 O O . SER A 1 165 ? 21.534 -11.143 -3.546 1.00 46.62 165 SER A O 1
ATOM 1327 N N . THR A 1 166 ? 23.194 -12.523 -2.951 1.00 49.78 166 THR A N 1
ATOM 1328 C CA . THR A 1 166 ? 22.381 -13.750 -2.814 1.00 49.78 166 THR A CA 1
ATOM 1329 C C . THR A 1 166 ? 21.237 -13.616 -1.801 1.00 49.78 166 THR A C 1
ATOM 1331 O O . THR A 1 166 ? 20.280 -14.390 -1.837 1.00 49.78 166 THR A O 1
ATOM 1334 N N . ARG A 1 167 ? 21.297 -12.614 -0.915 1.00 49.59 167 ARG A N 1
ATOM 1335 C CA . ARG A 1 167 ? 20.339 -12.404 0.172 1.00 49.59 167 ARG A CA 1
ATOM 1336 C C . ARG A 1 167 ? 19.090 -11.625 -0.249 1.00 49.59 167 ARG A C 1
ATOM 1338 O O . ARG A 1 167 ? 18.013 -11.958 0.230 1.00 49.59 167 ARG A O 1
ATOM 1345 N N . ILE A 1 168 ? 19.197 -10.658 -1.167 1.00 50.28 168 ILE A N 1
ATOM 1346 C CA . ILE A 1 168 ? 18.026 -9.935 -1.715 1.00 50.28 168 ILE A CA 1
ATOM 1347 C C . ILE A 1 168 ? 17.190 -10.885 -2.577 1.00 50.28 168 ILE A C 1
ATOM 1349 O O . ILE A 1 168 ? 15.974 -10.950 -2.423 1.00 50.28 168 ILE A O 1
ATOM 1353 N N . ARG A 1 169 ? 17.863 -11.726 -3.377 1.00 47.97 169 ARG A N 1
ATOM 1354 C CA . ARG A 1 169 ? 17.233 -12.845 -4.088 1.00 47.97 169 ARG A CA 1
ATOM 1355 C C . ARG A 1 169 ? 16.432 -13.735 -3.135 1.00 47.97 169 ARG A C 1
ATOM 1357 O O . ARG A 1 169 ? 15.313 -14.104 -3.457 1.00 47.97 169 ARG A O 1
ATOM 1364 N N . TRP A 1 170 ? 16.967 -14.051 -1.956 1.00 53.53 170 TRP A N 1
ATOM 1365 C CA . TRP A 1 170 ? 16.245 -14.852 -0.965 1.00 53.53 170 TRP A CA 1
ATOM 1366 C C . TRP A 1 170 ? 15.072 -14.091 -0.334 1.00 53.53 170 TRP A C 1
ATOM 1368 O O . TRP A 1 170 ? 14.020 -14.680 -0.154 1.00 53.53 170 TRP A O 1
ATOM 1378 N N . LEU A 1 171 ? 15.215 -12.794 -0.033 1.00 55.66 171 LEU A N 1
ATOM 1379 C CA . LEU A 1 171 ? 14.147 -11.979 0.565 1.00 55.66 171 LEU A CA 1
ATOM 1380 C C . LEU A 1 171 ? 12.962 -11.733 -0.379 1.00 55.66 171 LEU A C 1
ATOM 1382 O O . LEU A 1 171 ? 11.837 -11.704 0.099 1.00 55.66 171 LEU A O 1
ATOM 1386 N N . LEU A 1 172 ? 13.201 -11.596 -1.686 1.00 53.38 172 LEU A N 1
ATOM 1387 C CA . LEU A 1 172 ? 12.139 -11.475 -2.691 1.00 53.38 172 LEU A CA 1
ATOM 1388 C C . LEU A 1 172 ? 11.503 -12.836 -3.013 1.00 53.38 172 LEU A C 1
ATOM 1390 O O . LEU A 1 172 ? 10.286 -12.946 -3.128 1.00 53.38 172 LEU A O 1
ATOM 1394 N N . LEU A 1 173 ? 12.314 -13.895 -3.125 1.00 56.59 173 LEU A N 1
ATOM 1395 C CA . LEU A 1 173 ? 11.820 -15.232 -3.477 1.00 56.59 173 LEU A CA 1
ATOM 1396 C C . LEU A 1 173 ? 11.192 -15.995 -2.304 1.00 56.59 173 LEU A C 1
ATOM 1398 O O . LEU A 1 173 ? 10.396 -16.893 -2.553 1.00 56.59 173 LEU A O 1
ATOM 1402 N N . LYS A 1 174 ? 11.515 -15.681 -1.042 1.00 63.38 174 LYS A N 1
ATOM 1403 C CA . LYS A 1 174 ? 10.905 -16.355 0.123 1.00 63.38 174 LYS A CA 1
ATOM 1404 C C . LYS A 1 174 ? 9.416 -16.033 0.288 1.00 63.38 174 LYS A C 1
ATOM 1406 O O . LYS A 1 174 ? 8.704 -16.825 0.898 1.00 63.38 174 LYS A O 1
ATOM 1411 N N . ASP A 1 175 ? 8.972 -14.890 -0.236 1.00 56.69 175 ASP A N 1
ATOM 1412 C CA . ASP A 1 175 ? 7.608 -14.383 -0.064 1.00 56.69 175 ASP A CA 1
ATOM 1413 C C . ASP A 1 175 ? 6.678 -14.872 -1.203 1.00 56.69 175 ASP A C 1
ATOM 1415 O O . ASP A 1 175 ? 5.467 -14.992 -1.027 1.00 56.69 175 ASP A O 1
ATOM 1419 N N . LEU A 1 176 ? 7.243 -15.262 -2.354 1.00 59.91 176 LEU A N 1
ATOM 1420 C CA . LEU A 1 176 ? 6.527 -15.828 -3.512 1.00 59.91 176 LEU A CA 1
ATOM 1421 C C . LEU A 1 176 ? 5.695 -17.096 -3.200 1.00 59.91 176 LEU A C 1
ATOM 1423 O O . LEU A 1 176 ? 4.553 -17.184 -3.653 1.00 59.91 176 LEU A O 1
ATOM 1427 N N . PRO A 1 177 ? 6.191 -18.074 -2.413 1.00 58.94 177 PRO A N 1
ATOM 1428 C CA . PRO A 1 177 ? 5.405 -19.238 -2.006 1.00 58.94 177 PRO A CA 1
ATOM 1429 C C . PRO A 1 177 ? 4.162 -18.893 -1.177 1.00 58.94 177 PRO A C 1
ATOM 1431 O O . PRO A 1 177 ? 3.171 -19.617 -1.241 1.00 58.94 177 PRO A O 1
ATOM 1434 N N . GLN A 1 178 ? 4.198 -17.806 -0.398 1.00 58.00 178 GLN A N 1
ATOM 1435 C CA . GLN A 1 178 ? 3.075 -17.393 0.450 1.00 58.00 178 GLN A CA 1
ATOM 1436 C C . GLN A 1 178 ? 1.932 -16.816 -0.393 1.00 58.00 178 GLN A C 1
ATOM 1438 O O . GLN A 1 178 ? 0.774 -17.142 -0.143 1.00 58.00 178 GLN A O 1
ATOM 1443 N N . LEU A 1 179 ? 2.264 -16.055 -1.443 1.00 56.56 179 LEU A N 1
ATOM 1444 C CA . LEU A 1 179 ? 1.298 -15.572 -2.437 1.00 56.56 179 LEU A CA 1
ATOM 1445 C C . LEU A 1 179 ? 0.618 -16.739 -3.173 1.00 56.56 179 LEU A C 1
ATOM 1447 O O . LEU A 1 179 ? -0.606 -16.787 -3.270 1.00 56.56 179 LEU A O 1
ATOM 1451 N N . LEU A 1 180 ? 1.401 -17.731 -3.613 1.00 55.88 180 LEU A N 1
ATOM 1452 C CA . LEU A 1 180 ? 0.892 -18.932 -4.293 1.00 55.88 180 LEU A CA 1
ATOM 1453 C C . LEU A 1 180 ? -0.010 -19.795 -3.397 1.00 55.88 180 LEU A C 1
ATOM 1455 O O . LEU A 1 180 ? -1.038 -20.293 -3.854 1.00 55.88 180 LEU A O 1
ATOM 1459 N N . GLY A 1 181 ? 0.351 -19.964 -2.123 1.00 56.34 181 GLY A N 1
ATOM 1460 C CA . GLY A 1 181 ? -0.447 -20.736 -1.166 1.00 56.34 181 GLY A CA 1
ATOM 1461 C C . GLY A 1 181 ? -1.769 -20.067 -0.775 1.00 56.34 181 GLY A C 1
ATOM 1462 O O . GLY A 1 181 ? -2.696 -20.759 -0.355 1.00 56.34 181 GLY A O 1
ATOM 1463 N N . TYR A 1 182 ? -1.866 -18.743 -0.912 1.00 54.94 182 TYR A N 1
ATOM 1464 C CA . TYR A 1 182 ? -3.093 -17.986 -0.661 1.00 54.94 182 TYR A CA 1
ATOM 1465 C C . TYR A 1 182 ? -4.040 -18.026 -1.871 1.00 54.94 182 TYR A C 1
ATOM 1467 O O . TYR A 1 182 ? -5.220 -18.320 -1.705 1.00 54.94 182 TYR A O 1
ATOM 1475 N N . TYR A 1 183 ? -3.503 -17.890 -3.090 1.00 48.38 183 TYR A N 1
ATOM 1476 C CA . TYR A 1 183 ? -4.268 -18.013 -4.341 1.00 48.38 183 TYR A CA 1
ATOM 1477 C C . TYR A 1 183 ? -4.990 -19.370 -4.475 1.00 48.38 183 TYR A C 1
ATOM 1479 O O . TYR A 1 183 ? -6.062 -19.465 -5.057 1.00 48.38 183 TYR A O 1
ATOM 1487 N N . GLN A 1 184 ? -4.423 -20.435 -3.897 1.00 47.38 184 GLN A N 1
ATOM 1488 C CA . GLN A 1 184 ? -5.035 -21.772 -3.867 1.00 47.38 184 GLN A CA 1
ATOM 1489 C C . GLN A 1 184 ? -6.110 -21.959 -2.783 1.00 47.38 184 GLN A C 1
ATOM 1491 O O . GLN A 1 184 ? -6.797 -22.976 -2.795 1.00 47.38 184 GLN A O 1
ATOM 1496 N N . LYS A 1 185 ? -6.231 -21.036 -1.823 1.00 47.41 185 LYS A N 1
ATOM 1497 C CA . LYS A 1 185 ? -7.240 -21.088 -0.751 1.00 47.41 185 LYS A CA 1
ATOM 1498 C C . LYS A 1 185 ? -8.477 -20.237 -1.035 1.00 47.41 185 LYS A C 1
ATOM 1500 O O . LYS A 1 185 ? -9.491 -20.455 -0.381 1.00 47.41 185 LYS A O 1
ATOM 1505 N N . GLU A 1 186 ? -8.382 -19.283 -1.957 1.00 41.28 186 GLU A N 1
ATOM 1506 C CA . GLU A 1 186 ? -9.492 -18.408 -2.361 1.00 41.28 186 GLU A CA 1
ATOM 1507 C C . GLU A 1 186 ? -10.195 -18.857 -3.661 1.00 41.28 186 GLU A C 1
ATOM 1509 O O . GLU A 1 186 ? -11.169 -18.224 -4.063 1.00 41.28 186 GLU A O 1
ATOM 1514 N N . ALA A 1 187 ? -9.744 -19.955 -4.286 1.00 42.94 187 ALA A N 1
ATOM 1515 C CA . ALA A 1 187 ? -10.382 -20.615 -5.436 1.00 42.94 187 ALA A CA 1
ATOM 1516 C C . ALA A 1 187 ? -11.248 -21.812 -5.007 1.00 42.94 187 ALA A C 1
ATOM 1518 O O . ALA A 1 187 ? -12.316 -22.016 -5.629 1.00 42.94 187 ALA A O 1
#

pLDDT: mean 78.67, std 17.2, range [39.5, 94.69]

InterPro domains:
  IPR056693 Domain of unknown function DUF7791 [PF25053] (40-158)

Sequence (187 aa):
MPREMESLIDHLLTWNNPIDRISAYRTFAVVGKLSELGMAPMTLLRYSFLSDYEMDTTFAMHAELSGCELSESDMIARKGQAQARLHDQSRGLLEIKHLSYRGDLPTRPVDIEHVTFIHRSVFDFLQTHHILDTMEACEGFDTVDAMSQIVLAEIKFFGLYSFHSTRIRWLLLKDLPQLLGYYQKEA